Protein AF-A0A5C3QBZ6-F1 (afdb_monomer)

Structure (mmCIF, N/CA/C/O backbone):
data_AF-A0A5C3QBZ6-F1
#
_entry.id   AF-A0A5C3QBZ6-F1
#
loop_
_atom_site.group_PDB
_atom_site.id
_atom_site.type_symbol
_atom_site.label_atom_id
_atom_site.label_alt_id
_atom_site.label_comp_id
_atom_site.label_asym_id
_atom_site.label_entity_id
_atom_site.label_seq_id
_atom_site.pdbx_PDB_ins_code
_atom_site.Cartn_x
_atom_site.Cartn_y
_atom_site.Cartn_z
_atom_site.occupancy
_atom_site.B_iso_or_equiv
_atom_site.auth_seq_id
_atom_site.auth_comp_id
_atom_site.auth_asym_id
_atom_site.auth_atom_id
_atom_site.pdbx_PDB_model_num
ATOM 1 N N . MET A 1 1 ? 18.232 -1.270 8.759 1.00 74.19 1 MET A N 1
ATOM 2 C CA . MET A 1 1 ? 17.872 -2.037 7.546 1.00 74.19 1 MET A CA 1
ATOM 3 C C . MET A 1 1 ? 16.760 -1.304 6.798 1.00 74.19 1 MET A C 1
ATOM 5 O O . MET A 1 1 ? 15.742 -1.004 7.408 1.00 74.19 1 MET A O 1
ATOM 9 N N . MET A 1 2 ? 16.955 -0.949 5.526 1.00 82.94 2 MET A N 1
ATOM 10 C CA . MET A 1 2 ? 15.923 -0.286 4.707 1.00 82.94 2 MET A CA 1
ATOM 11 C C . MET A 1 2 ? 14.978 -1.323 4.084 1.00 82.94 2 MET A C 1
ATOM 13 O O . MET A 1 2 ? 15.423 -2.446 3.858 1.00 82.94 2 MET A O 1
ATOM 17 N N . PRO A 1 3 ? 13.712 -0.971 3.787 1.00 85.69 3 PRO A N 1
ATOM 18 C CA . PRO A 1 3 ? 12.816 -1.878 3.080 1.00 85.69 3 PRO A CA 1
ATOM 19 C C . PRO A 1 3 ? 13.370 -2.179 1.680 1.00 85.69 3 PRO A C 1
ATOM 21 O O . PRO A 1 3 ? 13.973 -1.284 1.066 1.00 85.69 3 PRO A O 1
ATOM 24 N N . PRO A 1 4 ? 13.163 -3.401 1.159 1.00 90.44 4 PRO A N 1
ATOM 25 C CA . PRO A 1 4 ? 13.635 -3.766 -0.168 1.00 90.44 4 PRO A CA 1
ATOM 26 C C . PRO A 1 4 ? 13.019 -2.849 -1.228 1.00 90.44 4 PRO A C 1
ATOM 28 O O . PRO A 1 4 ? 11.889 -2.360 -1.097 1.00 90.44 4 PRO A O 1
ATOM 31 N N . ARG A 1 5 ? 13.787 -2.581 -2.286 1.00 89.00 5 ARG A N 1
ATOM 32 C CA . ARG A 1 5 ? 13.329 -1.760 -3.410 1.00 89.00 5 ARG A CA 1
ATOM 33 C C . ARG A 1 5 ? 12.515 -2.614 -4.368 1.00 89.00 5 ARG A C 1
ATOM 35 O O . ARG A 1 5 ? 12.843 -3.773 -4.576 1.00 89.00 5 ARG A O 1
ATOM 42 N N . GLN A 1 6 ? 11.479 -2.015 -4.944 1.00 89.69 6 GLN A N 1
ATOM 43 C CA . GLN A 1 6 ? 10.697 -2.670 -5.985 1.00 89.69 6 GLN A CA 1
ATOM 44 C C . GLN A 1 6 ? 11.588 -3.016 -7.185 1.00 89.69 6 GLN A C 1
ATOM 46 O O . GLN A 1 6 ? 12.504 -2.239 -7.491 1.00 89.69 6 GLN A O 1
ATOM 51 N N . PRO A 1 7 ? 11.321 -4.147 -7.859 1.00 93.12 7 PRO A N 1
ATOM 52 C CA . PRO A 1 7 ? 12.004 -4.477 -9.096 1.00 93.12 7 PRO A CA 1
ATOM 53 C C . PRO A 1 7 ? 11.708 -3.411 -10.167 1.00 93.12 7 PRO A C 1
ATOM 55 O O . PRO A 1 7 ? 10.668 -2.743 -10.108 1.00 93.12 7 PRO A O 1
ATOM 58 N N . PRO A 1 8 ? 12.621 -3.210 -11.132 1.00 92.62 8 PRO A N 1
ATOM 59 C CA . PRO A 1 8 ? 12.376 -2.317 -12.259 1.00 92.62 8 PRO A CA 1
ATOM 60 C C . PRO A 1 8 ? 11.194 -2.810 -13.110 1.00 92.62 8 PRO A C 1
ATOM 62 O O . PRO A 1 8 ? 10.776 -3.960 -13.016 1.00 92.62 8 PRO A O 1
ATOM 65 N N . SER A 1 9 ? 10.651 -1.949 -13.970 1.00 93.81 9 SER A N 1
ATOM 66 C CA . SER A 1 9 ? 9.720 -2.405 -15.008 1.00 93.81 9 SER A CA 1
ATOM 67 C C . SER A 1 9 ? 10.457 -3.239 -16.071 1.00 93.81 9 SER A C 1
ATOM 69 O O . SER A 1 9 ? 11.674 -3.085 -16.210 1.00 93.81 9 SER A O 1
ATOM 71 N N . PRO A 1 10 ? 9.757 -4.060 -16.880 1.00 94.12 10 PRO A N 1
ATOM 72 C CA . PRO A 1 10 ? 10.388 -4.812 -17.971 1.00 94.12 10 PRO A CA 1
ATOM 73 C C . PRO A 1 10 ? 11.192 -3.930 -18.936 1.00 94.12 10 PRO A C 1
ATOM 75 O O . PRO A 1 10 ? 12.327 -4.256 -19.265 1.00 94.12 10 PRO A O 1
ATOM 78 N N . PHE A 1 11 ? 10.666 -2.755 -19.301 1.00 93.62 11 PHE A N 1
ATOM 79 C CA . PHE A 1 11 ? 11.394 -1.777 -20.117 1.00 93.62 11 PHE A CA 1
ATOM 80 C C . PHE A 1 11 ? 12.639 -1.223 -19.409 1.00 93.62 11 PHE A C 1
ATOM 82 O O . PHE A 1 11 ? 13.697 -1.089 -20.014 1.00 93.62 11 PHE A O 1
ATOM 89 N N . ALA A 1 12 ? 12.548 -0.914 -18.113 1.00 92.88 12 ALA A N 1
ATOM 90 C CA . ALA A 1 12 ? 13.707 -0.439 -17.366 1.00 92.88 12 ALA A CA 1
ATOM 91 C C . ALA A 1 12 ? 14.779 -1.533 -17.220 1.00 92.88 12 ALA A C 1
ATOM 93 O O . ALA A 1 12 ? 15.963 -1.209 -17.239 1.00 92.88 12 ALA A O 1
ATOM 94 N N . LEU A 1 13 ? 14.384 -2.808 -17.108 1.00 93.50 13 LEU A N 1
ATOM 95 C CA . LEU A 1 13 ? 15.302 -3.947 -17.147 1.00 93.50 13 LEU A CA 1
ATOM 96 C C . LEU A 1 13 ? 15.953 -4.087 -18.530 1.00 93.50 13 LEU A C 1
ATOM 98 O O . LEU A 1 13 ? 17.164 -4.275 -18.610 1.00 93.50 13 LEU A O 1
ATOM 102 N N . PHE A 1 14 ? 15.181 -3.917 -19.605 1.00 94.12 14 PHE A N 1
ATOM 103 C CA . PHE A 1 14 ? 15.702 -3.845 -20.969 1.00 94.12 14 PHE A CA 1
ATOM 104 C C . PHE A 1 14 ? 16.771 -2.756 -21.098 1.00 94.12 14 PHE A C 1
ATOM 106 O O . PHE A 1 14 ? 17.922 -3.084 -21.365 1.00 94.12 14 PHE A O 1
ATOM 113 N N . CYS A 1 15 ? 16.457 -1.503 -20.756 1.00 91.62 15 CYS A N 1
ATOM 114 C CA . CYS A 1 15 ? 17.420 -0.395 -20.784 1.00 91.62 15 CYS A CA 1
ATOM 115 C C . CYS A 1 15 ? 18.636 -0.606 -19.865 1.00 91.62 15 CYS A C 1
ATOM 117 O O . CYS A 1 15 ? 19.677 0.027 -20.039 1.00 91.62 15 CYS A O 1
ATOM 119 N N . GLN A 1 16 ? 18.507 -1.435 -18.824 1.00 90.69 16 GLN A N 1
ATOM 120 C CA . GLN A 1 16 ? 19.624 -1.782 -17.949 1.00 90.69 16 GLN A CA 1
ATOM 121 C C . GLN A 1 16 ? 20.569 -2.808 -18.570 1.00 90.69 16 GLN A C 1
ATOM 123 O O . GLN A 1 16 ? 21.763 -2.731 -18.279 1.00 90.69 16 GLN A O 1
ATOM 128 N N . LYS A 1 17 ? 20.032 -3.745 -19.359 1.00 89.44 17 LYS A N 1
ATOM 129 C CA . LYS A 1 17 ? 20.762 -4.850 -19.989 1.00 89.44 17 LYS A CA 1
ATOM 130 C C . LYS A 1 17 ? 21.278 -4.525 -21.385 1.00 89.44 17 LYS A C 1
ATOM 132 O O . LYS A 1 17 ? 22.236 -5.150 -21.822 1.00 89.44 17 LYS A O 1
ATOM 137 N N . THR A 1 18 ? 20.654 -3.581 -22.079 1.00 87.44 18 THR A N 1
ATOM 138 C CA . THR A 1 18 ? 21.197 -3.023 -23.317 1.00 87.44 18 THR A CA 1
ATOM 139 C C . THR A 1 18 ? 22.400 -2.141 -23.020 1.00 87.44 18 THR A C 1
ATOM 141 O O . THR A 1 18 ? 22.479 -1.534 -21.947 1.00 87.44 18 THR A O 1
ATOM 144 N N . ASP A 1 19 ? 23.304 -2.026 -23.990 1.00 76.31 19 ASP A N 1
ATOM 145 C CA . ASP A 1 19 ? 24.469 -1.156 -23.875 1.00 76.31 19 ASP A CA 1
ATOM 146 C C . ASP A 1 19 ? 24.071 0.264 -23.477 1.00 76.31 19 ASP A C 1
ATOM 148 O O . ASP A 1 19 ? 23.173 0.878 -24.054 1.00 76.31 19 ASP A O 1
ATOM 152 N N . LYS A 1 20 ? 24.762 0.781 -22.461 1.00 79.69 20 LYS A N 1
ATOM 153 C CA . LYS A 1 20 ? 24.627 2.160 -22.000 1.00 79.69 20 LYS A CA 1
ATOM 154 C C . LYS A 1 20 ? 25.783 2.950 -22.597 1.00 79.69 20 LYS A C 1
ATOM 156 O O . LYS A 1 20 ? 26.892 2.862 -22.061 1.00 79.69 20 LYS A O 1
ATOM 161 N N . PRO A 1 21 ? 25.573 3.696 -23.693 1.00 83.56 21 PRO A N 1
ATOM 162 C CA . PRO A 1 21 ? 26.626 4.541 -24.228 1.00 83.56 21 PRO A CA 1
ATOM 163 C C . PRO A 1 21 ? 27.066 5.559 -23.169 1.00 83.56 21 PRO A C 1
ATOM 165 O O . PRO A 1 21 ? 26.301 5.938 -22.277 1.00 83.56 21 PRO A O 1
ATOM 168 N N . LYS A 1 22 ? 28.320 6.012 -23.259 1.00 85.25 22 LYS A N 1
ATOM 169 C CA . LYS A 1 22 ? 28.788 7.148 -22.460 1.00 85.25 22 LYS A CA 1
ATOM 170 C C . LYS A 1 22 ? 28.131 8.411 -23.005 1.00 85.25 22 LYS A C 1
ATOM 172 O O . LYS A 1 22 ? 28.591 8.975 -23.988 1.00 85.25 22 LYS A O 1
ATOM 177 N N . LEU A 1 23 ? 27.036 8.803 -22.372 1.00 86.06 23 LEU A N 1
ATOM 178 C CA . LEU A 1 23 ? 26.278 9.999 -22.709 1.00 86.06 23 LEU A CA 1
ATOM 179 C C . LEU A 1 23 ? 26.911 11.189 -21.989 1.00 86.06 23 LEU A C 1
ATOM 181 O O . LEU A 1 23 ? 27.145 11.125 -20.780 1.00 86.06 23 LEU A O 1
ATOM 185 N N . THR A 1 24 ? 27.210 12.251 -22.729 1.00 87.25 24 THR A N 1
ATOM 186 C CA . THR A 1 24 ? 27.913 13.432 -22.203 1.00 87.25 24 THR A CA 1
ATOM 187 C C . THR A 1 24 ? 26.998 14.641 -22.051 1.00 87.25 24 THR A C 1
ATOM 189 O O . THR A 1 24 ? 27.329 15.572 -21.316 1.00 87.25 24 THR A O 1
ATOM 192 N N . SER A 1 25 ? 25.813 14.601 -22.667 1.00 93.00 25 SER A N 1
ATOM 193 C CA . SER A 1 25 ? 24.796 15.644 -22.561 1.00 93.00 25 SER A CA 1
ATOM 194 C C . SER A 1 25 ? 23.406 15.094 -22.223 1.00 93.00 25 SER A C 1
ATOM 196 O O . SER A 1 25 ? 23.089 13.920 -22.433 1.00 93.00 25 SER A O 1
ATOM 198 N N . LEU A 1 26 ? 22.545 15.972 -21.693 1.00 89.75 26 LEU A N 1
ATOM 199 C CA . LEU A 1 26 ? 21.140 15.651 -21.427 1.00 89.75 26 LEU A CA 1
ATOM 200 C C . LEU A 1 26 ? 20.372 15.344 -22.722 1.00 89.75 26 LEU A C 1
ATOM 202 O O . LEU A 1 26 ? 19.483 14.499 -22.725 1.00 89.75 26 LEU A O 1
ATOM 206 N N . GLU A 1 27 ? 20.724 16.014 -23.818 1.00 91.50 27 GLU A N 1
ATOM 207 C CA . GLU A 1 27 ? 20.100 15.811 -25.126 1.00 91.50 27 GLU A CA 1
ATOM 208 C C . GLU A 1 27 ? 20.404 14.416 -25.682 1.00 91.50 27 GLU A C 1
ATOM 210 O O . GLU A 1 27 ? 19.482 13.689 -26.056 1.00 91.50 27 GLU A O 1
ATOM 215 N N . GLU A 1 28 ? 21.671 13.995 -25.635 1.00 90.44 28 GLU A N 1
ATOM 216 C CA . GLU A 1 28 ? 22.082 12.636 -26.004 1.00 90.44 28 GLU A CA 1
ATOM 217 C C . GLU A 1 28 ? 21.349 11.592 -25.157 1.00 90.44 28 GLU A C 1
ATOM 219 O O . GLU A 1 28 ? 20.873 10.583 -25.680 1.00 90.44 28 GLU A O 1
ATOM 224 N N . ALA A 1 29 ? 21.216 11.842 -23.850 1.00 89.44 29 ALA A N 1
ATOM 225 C CA . ALA A 1 29 ? 20.517 10.936 -22.948 1.00 89.44 29 ALA A CA 1
ATOM 226 C C . ALA A 1 29 ? 19.019 10.825 -23.260 1.00 89.44 29 ALA A C 1
ATOM 228 O O . ALA A 1 29 ? 18.472 9.719 -23.261 1.00 89.44 29 ALA A O 1
ATOM 229 N N . ASN A 1 30 ? 18.364 11.946 -23.566 1.00 91.06 30 ASN A N 1
ATOM 230 C CA . ASN A 1 30 ? 16.957 11.966 -23.959 1.00 91.06 30 ASN A CA 1
ATOM 231 C C . ASN A 1 30 ? 16.738 11.235 -25.286 1.00 91.06 30 ASN A C 1
ATOM 233 O O . ASN A 1 30 ? 15.815 10.425 -25.386 1.00 91.06 30 ASN A O 1
ATOM 237 N N . LYS A 1 31 ? 17.611 11.461 -26.275 1.00 90.88 31 LYS A N 1
ATOM 238 C CA . LYS A 1 31 ? 17.560 10.764 -27.564 1.00 90.88 31 LYS A CA 1
ATOM 239 C C . LYS A 1 31 ? 17.744 9.259 -27.389 1.00 90.88 31 LYS A C 1
ATOM 241 O O . LYS A 1 31 ? 16.903 8.489 -27.831 1.00 90.88 31 LYS A O 1
ATOM 246 N N . HIS A 1 32 ? 18.766 8.841 -26.643 1.00 89.88 32 HIS A N 1
ATOM 247 C CA . HIS A 1 32 ? 19.005 7.429 -26.350 1.00 89.88 32 HIS A CA 1
ATOM 248 C C . HIS A 1 32 ? 17.806 6.759 -25.657 1.00 89.88 32 HIS A C 1
ATOM 250 O O . HIS A 1 32 ? 17.459 5.618 -25.971 1.00 89.88 32 HIS A O 1
ATOM 256 N N . MET A 1 33 ? 17.153 7.455 -24.720 1.00 91.06 33 MET A N 1
ATOM 257 C CA . MET A 1 33 ? 15.945 6.951 -24.063 1.00 91.06 33 MET A CA 1
ATOM 258 C C . MET A 1 33 ? 14.767 6.834 -25.042 1.00 91.06 33 MET A C 1
ATOM 260 O O . MET A 1 33 ? 14.038 5.843 -24.986 1.00 91.06 33 MET A O 1
ATOM 264 N N . SER A 1 34 ? 14.597 7.809 -25.943 1.00 92.81 34 SER A N 1
ATOM 265 C CA . SER A 1 34 ? 13.581 7.771 -27.005 1.00 92.81 34 SER A CA 1
ATOM 266 C C . SER A 1 34 ? 13.799 6.576 -27.934 1.00 92.81 34 SER A C 1
ATOM 268 O O . SER A 1 34 ? 12.904 5.744 -28.078 1.00 92.81 34 SER A O 1
ATOM 270 N N . ASP A 1 35 ? 15.017 6.423 -28.457 1.00 91.62 35 ASP A N 1
ATOM 271 C CA . ASP A 1 35 ? 15.404 5.332 -29.357 1.00 91.62 35 ASP A CA 1
ATOM 272 C C . ASP A 1 35 ? 15.227 3.964 -28.676 1.00 91.62 35 ASP A C 1
ATOM 274 O O . ASP A 1 35 ? 14.720 3.012 -29.270 1.00 91.62 35 ASP A O 1
ATOM 278 N N . SER A 1 36 ? 15.590 3.856 -27.392 1.00 92.75 36 SER A N 1
ATOM 279 C CA . SER A 1 36 ? 15.371 2.640 -26.597 1.00 92.75 36 SER A CA 1
ATOM 280 C C . SER A 1 36 ? 13.881 2.325 -26.439 1.00 92.75 36 SER A C 1
ATOM 282 O O . SER A 1 36 ? 13.483 1.162 -26.507 1.00 92.75 36 SER A O 1
ATOM 284 N N . GLY A 1 37 ? 13.044 3.351 -26.252 1.00 93.38 37 GLY A N 1
ATOM 285 C CA . GLY A 1 37 ? 11.590 3.213 -26.172 1.00 93.38 37 GLY A CA 1
ATOM 286 C C . GLY A 1 37 ? 10.961 2.741 -27.482 1.00 93.38 37 GLY A C 1
ATOM 287 O O . GLY A 1 37 ? 10.070 1.892 -27.458 1.00 93.38 37 GLY A O 1
ATOM 288 N N . GLU A 1 38 ? 11.429 3.248 -28.622 1.00 94.69 38 GLU A N 1
ATOM 289 C CA . GLU A 1 38 ? 10.995 2.799 -29.951 1.00 94.69 38 GLU A CA 1
ATOM 290 C C . GLU A 1 38 ? 11.411 1.354 -30.224 1.00 94.69 38 GLU A C 1
ATOM 292 O O . GLU A 1 38 ? 10.572 0.544 -30.620 1.00 94.69 38 GLU A O 1
ATOM 297 N N . ARG A 1 39 ? 12.664 0.997 -29.909 1.00 92.88 39 ARG A N 1
ATOM 298 C CA . ARG A 1 39 ? 13.158 -0.387 -30.003 1.00 92.88 39 ARG A CA 1
ATOM 299 C C . ARG A 1 39 ? 12.308 -1.337 -29.172 1.00 92.88 39 ARG A C 1
ATOM 301 O O . ARG A 1 39 ? 11.825 -2.334 -29.694 1.00 92.88 39 ARG A O 1
ATOM 308 N N . TRP A 1 40 ? 12.052 -1.000 -27.908 1.00 94.12 40 TRP A N 1
ATOM 309 C CA . TRP A 1 40 ? 11.204 -1.817 -27.042 1.00 94.12 40 TRP A CA 1
ATOM 310 C C . TRP A 1 40 ? 9.783 -1.972 -27.594 1.00 94.12 40 TRP A C 1
ATOM 312 O O . TRP A 1 40 ? 9.205 -3.051 -27.515 1.00 94.12 40 TRP A O 1
ATOM 322 N N . LYS A 1 41 ? 9.193 -0.918 -28.168 1.00 94.94 41 LYS A N 1
ATOM 323 C CA . LYS A 1 41 ? 7.865 -1.016 -28.793 1.00 94.94 41 LYS A CA 1
ATOM 324 C C . LYS A 1 41 ? 7.872 -1.939 -30.011 1.00 94.94 41 LYS A C 1
ATOM 326 O O . LYS A 1 41 ? 6.936 -2.723 -30.136 1.00 94.94 41 LYS A O 1
ATOM 331 N N . ALA A 1 42 ? 8.911 -1.865 -30.842 1.00 95.06 42 ALA A N 1
ATOM 332 C CA . ALA A 1 42 ? 9.062 -2.661 -32.060 1.00 95.06 42 ALA A CA 1
ATOM 333 C C . ALA A 1 42 ? 9.371 -4.148 -31.805 1.00 95.06 42 ALA A C 1
ATOM 335 O O . ALA A 1 42 ? 9.100 -4.970 -32.674 1.00 95.06 42 ALA A O 1
ATOM 336 N N . MET A 1 43 ? 9.904 -4.500 -30.630 1.00 94.12 43 MET A N 1
ATOM 337 C CA . MET A 1 43 ? 10.142 -5.898 -30.255 1.00 94.12 43 MET A CA 1
ATOM 338 C C . MET A 1 43 ? 8.835 -6.696 -30.197 1.00 94.12 43 MET A C 1
ATOM 340 O O . MET A 1 43 ? 7.821 -6.234 -29.660 1.00 94.12 43 MET A O 1
ATOM 344 N N . SER A 1 44 ? 8.887 -7.924 -30.693 1.00 95.94 44 SER A N 1
ATOM 345 C CA . SER A 1 44 ? 7.822 -8.914 -30.572 1.00 95.94 44 SER A CA 1
ATOM 346 C C . SER A 1 44 ? 7.623 -9.363 -29.122 1.00 95.94 44 SER A C 1
ATOM 348 O O . SER A 1 44 ? 8.491 -9.190 -28.260 1.00 95.94 44 SER A O 1
ATOM 350 N N . ASP A 1 45 ? 6.480 -9.986 -28.843 1.00 93.19 45 ASP A N 1
ATOM 351 C CA . ASP A 1 45 ? 6.201 -10.536 -27.514 1.00 93.19 45 ASP A CA 1
ATOM 352 C C . ASP A 1 45 ? 7.211 -11.629 -27.131 1.00 93.19 45 ASP A C 1
ATOM 354 O O . ASP A 1 45 ? 7.648 -11.680 -25.985 1.00 93.19 45 ASP A O 1
ATOM 358 N N . ALA A 1 46 ? 7.676 -12.427 -28.100 1.00 94.50 46 ALA A N 1
ATOM 359 C CA . ALA A 1 46 ? 8.705 -13.445 -27.884 1.00 94.50 46 ALA A CA 1
ATOM 360 C C . ALA A 1 46 ? 10.059 -12.843 -27.466 1.00 94.50 46 ALA A C 1
ATOM 362 O O . ALA A 1 46 ? 10.747 -13.396 -26.611 1.00 94.50 46 ALA A O 1
ATOM 363 N N . GLU A 1 47 ? 10.433 -11.687 -28.021 1.00 93.25 47 GLU A N 1
ATOM 364 C CA . GLU A 1 47 ? 11.666 -10.980 -27.649 1.00 93.25 47 GLU A CA 1
ATOM 365 C C . GLU A 1 47 ? 11.543 -10.261 -26.296 1.00 93.25 47 GLU A C 1
ATOM 367 O O . GLU A 1 47 ? 12.537 -10.068 -25.593 1.00 93.25 47 GLU A O 1
ATOM 372 N N . LYS A 1 48 ? 10.322 -9.878 -25.903 1.00 94.62 48 LYS A N 1
ATOM 373 C CA . LYS A 1 48 ? 10.029 -9.282 -24.590 1.00 94.62 48 LYS A CA 1
ATOM 374 C C . LYS A 1 48 ? 9.908 -10.324 -23.480 1.00 94.62 48 LYS A C 1
ATOM 376 O O . LYS A 1 48 ? 10.194 -10.007 -22.323 1.00 94.62 48 LYS A O 1
ATOM 381 N N . GLU A 1 49 ? 9.515 -11.549 -23.816 1.00 95.25 49 GLU A N 1
ATOM 382 C CA . GLU A 1 49 ? 9.284 -12.639 -22.869 1.00 95.25 49 GLU A CA 1
ATOM 383 C C . GLU A 1 49 ?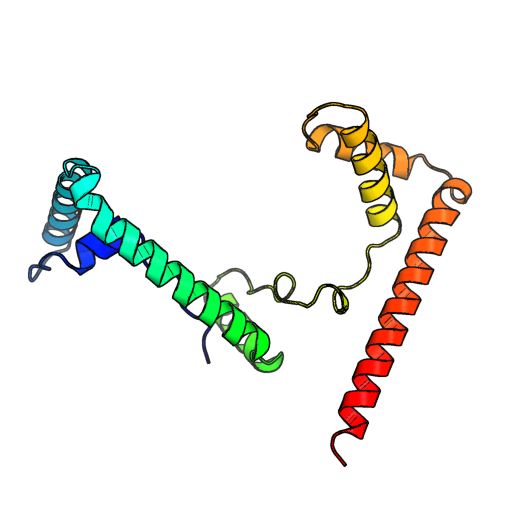 10.448 -12.907 -21.899 1.00 95.25 49 GLU A C 1
ATOM 385 O O . GLU A 1 49 ? 10.173 -13.004 -20.702 1.00 95.25 49 GLU A O 1
ATOM 390 N N . PRO A 1 50 ? 11.738 -12.952 -22.300 1.00 95.25 50 PRO A N 1
ATOM 391 C CA . PRO A 1 50 ? 12.827 -13.148 -21.337 1.00 95.25 50 PRO A CA 1
ATOM 392 C C . PRO A 1 50 ? 12.886 -12.045 -20.270 1.00 95.25 50 PRO A C 1
ATOM 394 O O . PRO A 1 50 ? 13.086 -12.335 -19.090 1.00 95.25 50 PRO A O 1
ATOM 397 N N . TYR A 1 51 ? 12.638 -10.787 -20.647 1.00 95.25 51 TYR A N 1
ATOM 398 C CA . TYR A 1 51 ? 12.584 -9.675 -19.694 1.00 95.25 51 TYR A CA 1
ATOM 399 C C . TYR A 1 51 ? 11.365 -9.780 -18.777 1.00 95.25 51 TYR A C 1
ATOM 401 O O . TYR A 1 51 ? 11.462 -9.491 -17.586 1.00 95.25 51 TYR A O 1
ATOM 409 N N . MET A 1 52 ? 10.213 -10.206 -19.305 1.00 94.75 52 MET A N 1
ATOM 410 C CA . MET A 1 52 ? 9.018 -10.432 -18.492 1.00 94.75 52 MET A CA 1
ATOM 411 C C . MET A 1 52 ? 9.219 -11.582 -17.502 1.00 94.75 52 MET A C 1
ATOM 413 O O . MET A 1 52 ? 8.892 -11.429 -16.326 1.00 94.75 52 MET A O 1
ATOM 417 N N . ALA A 1 53 ? 9.791 -12.703 -17.944 1.00 95.75 53 ALA A N 1
ATOM 418 C CA . ALA A 1 53 ? 10.096 -13.856 -17.105 1.00 95.75 53 ALA A CA 1
ATOM 419 C C . ALA A 1 53 ? 11.055 -13.491 -15.965 1.00 95.75 53 ALA A C 1
ATOM 421 O O . ALA A 1 53 ? 10.800 -13.829 -14.808 1.00 95.75 53 ALA A O 1
ATOM 422 N N . GLU A 1 54 ? 12.102 -12.724 -16.261 1.00 95.31 54 GLU A N 1
ATOM 423 C CA . GLU A 1 54 ? 13.028 -12.239 -15.242 1.00 95.31 54 GLU A CA 1
ATOM 424 C C . GLU A 1 54 ? 12.369 -11.256 -14.271 1.00 95.31 54 GLU A C 1
ATOM 426 O O . GLU A 1 54 ? 12.575 -11.364 -13.065 1.00 95.31 54 GLU A O 1
ATOM 431 N N . ILE A 1 55 ? 11.515 -10.343 -14.747 1.00 95.94 55 ILE A N 1
ATOM 432 C CA . ILE A 1 55 ? 10.737 -9.473 -13.855 1.00 95.94 55 ILE A CA 1
ATOM 433 C C . ILE A 1 55 ? 9.782 -10.279 -12.972 1.00 95.94 55 ILE A C 1
ATOM 435 O O . ILE A 1 55 ? 9.627 -9.928 -11.801 1.00 95.94 55 ILE A O 1
ATOM 439 N N . ARG A 1 56 ? 9.170 -11.360 -13.472 1.00 95.62 56 ARG A N 1
ATOM 440 C CA . ARG A 1 56 ? 8.347 -12.259 -12.643 1.00 95.62 56 ARG A CA 1
ATOM 441 C C . ARG A 1 56 ? 9.184 -12.880 -11.520 1.00 95.62 56 ARG A C 1
ATOM 443 O O . ARG A 1 56 ? 8.797 -12.758 -10.359 1.00 95.62 56 ARG A O 1
ATOM 450 N N . ALA A 1 57 ? 10.365 -13.416 -11.831 1.00 95.38 57 ALA A N 1
ATOM 451 C CA . ALA A 1 57 ? 11.282 -13.976 -10.832 1.00 95.38 57 ALA A CA 1
ATOM 452 C C . ALA A 1 57 ? 11.802 -12.918 -9.831 1.00 95.38 57 ALA A C 1
ATOM 454 O O . ALA A 1 57 ? 11.814 -13.130 -8.616 1.00 95.38 57 ALA A O 1
ATOM 455 N N . LEU A 1 58 ? 12.178 -11.727 -10.310 1.00 95.00 58 LEU A N 1
ATOM 456 C CA . LEU A 1 58 ? 12.590 -10.608 -9.454 1.00 95.00 58 LEU A CA 1
ATOM 457 C C . LEU A 1 58 ? 11.445 -10.109 -8.564 1.00 95.00 58 LEU A C 1
ATOM 459 O O . LEU A 1 58 ? 11.669 -9.688 -7.433 1.00 95.00 58 LEU A O 1
ATOM 463 N N . THR A 1 59 ? 10.207 -10.165 -9.051 1.00 94.56 59 THR A N 1
ATOM 464 C CA . THR A 1 59 ? 9.018 -9.806 -8.268 1.00 94.56 59 THR A CA 1
ATOM 465 C C . THR A 1 59 ? 8.749 -10.824 -7.170 1.00 94.56 59 THR A C 1
ATOM 467 O O . THR A 1 59 ? 8.421 -10.434 -6.050 1.00 94.56 59 THR A O 1
ATOM 470 N N . GLU A 1 60 ? 8.914 -12.113 -7.454 1.00 94.25 60 GLU A N 1
ATOM 471 C CA . GLU A 1 60 ? 8.773 -13.177 -6.463 1.00 94.25 60 GLU A CA 1
ATOM 472 C C . GLU A 1 60 ? 9.812 -13.034 -5.344 1.00 94.25 60 GLU A C 1
ATOM 474 O O . GLU A 1 60 ? 9.449 -12.905 -4.173 1.00 94.25 60 GLU A O 1
ATOM 479 N N . THR A 1 61 ? 11.092 -12.921 -5.706 1.00 94.81 61 THR A N 1
ATOM 480 C CA . THR A 1 61 ? 12.179 -12.693 -4.737 1.00 94.81 61 THR A CA 1
ATOM 481 C C . THR A 1 61 ? 11.988 -11.400 -3.941 1.00 94.81 61 THR A C 1
ATOM 483 O O . THR A 1 61 ? 12.158 -11.391 -2.721 1.00 94.81 61 THR A O 1
ATOM 486 N N . TYR A 1 62 ? 11.557 -10.315 -4.592 1.00 94.50 62 TYR A N 1
ATOM 487 C CA . TYR A 1 62 ? 11.201 -9.066 -3.922 1.00 94.50 62 TYR A CA 1
ATOM 488 C C . TYR A 1 62 ? 10.064 -9.249 -2.916 1.00 94.50 62 TYR A C 1
ATOM 490 O O . TYR A 1 62 ? 10.139 -8.709 -1.813 1.00 94.50 62 TYR A O 1
ATOM 498 N N . ASN A 1 63 ? 9.005 -9.976 -3.276 1.00 91.44 63 ASN A N 1
ATOM 499 C CA . ASN A 1 63 ? 7.865 -10.195 -2.391 1.00 91.44 63 ASN A CA 1
ATOM 500 C C . ASN A 1 63 ? 8.270 -10.998 -1.154 1.00 91.44 63 ASN A C 1
ATOM 502 O O . ASN A 1 63 ? 7.930 -10.581 -0.049 1.00 91.44 63 ASN A O 1
ATOM 506 N N . LEU A 1 64 ? 9.071 -12.053 -1.324 1.00 91.94 64 LEU A N 1
ATOM 507 C CA . LEU A 1 64 ? 9.621 -12.829 -0.211 1.00 91.94 64 LEU A CA 1
ATOM 508 C C . LEU A 1 64 ? 10.487 -11.959 0.711 1.00 91.94 64 LEU A C 1
ATOM 510 O O . LEU A 1 64 ? 10.233 -11.891 1.913 1.00 91.94 64 LEU A O 1
ATOM 514 N N . ALA A 1 65 ? 11.444 -11.216 0.147 1.00 92.75 65 ALA A N 1
ATOM 515 C CA . ALA A 1 65 ? 12.317 -10.329 0.916 1.00 92.75 65 ALA A CA 1
ATOM 516 C C . ALA A 1 65 ? 11.537 -9.207 1.620 1.00 92.75 65 ALA A C 1
ATOM 518 O O . ALA A 1 65 ? 11.872 -8.790 2.729 1.00 92.75 65 ALA A O 1
ATOM 519 N N . LYS A 1 66 ? 10.483 -8.692 0.980 1.00 90.12 66 LYS A N 1
ATOM 520 C CA . LYS A 1 66 ? 9.584 -7.689 1.558 1.00 90.12 66 LYS A CA 1
ATOM 521 C C . LYS A 1 66 ? 8.831 -8.272 2.746 1.00 90.12 66 LYS A C 1
ATOM 523 O O . LYS A 1 66 ? 8.774 -7.615 3.782 1.00 90.12 66 LYS A O 1
ATOM 528 N N . ASP A 1 67 ? 8.280 -9.472 2.621 1.00 88.00 67 ASP A N 1
ATOM 529 C CA . ASP A 1 67 ? 7.538 -10.119 3.702 1.00 88.00 67 ASP A CA 1
ATOM 530 C C . ASP A 1 67 ? 8.450 -10.470 4.881 1.00 88.00 67 ASP A C 1
ATOM 532 O O . ASP A 1 67 ? 8.093 -10.219 6.032 1.00 88.00 67 ASP A O 1
ATOM 536 N N . GLU A 1 68 ? 9.659 -10.960 4.611 1.00 89.69 68 GLU A N 1
ATOM 537 C CA . GLU A 1 68 ? 10.680 -11.194 5.633 1.00 89.69 68 GLU A CA 1
ATOM 538 C C . GLU A 1 68 ? 11.092 -9.896 6.340 1.00 89.69 68 GLU A C 1
ATOM 540 O O . GLU A 1 68 ? 11.108 -9.830 7.572 1.00 89.69 68 GLU A O 1
ATOM 545 N N . TRP A 1 69 ? 11.350 -8.827 5.579 1.00 90.88 69 TRP A N 1
ATOM 546 C CA . TRP A 1 69 ? 11.663 -7.518 6.147 1.00 90.88 69 TRP A CA 1
ATOM 547 C C . TRP A 1 69 ? 10.561 -7.048 7.096 1.00 90.88 69 TRP A C 1
ATOM 549 O O . TRP A 1 69 ? 10.855 -6.537 8.171 1.00 90.88 69 TRP A O 1
ATOM 559 N N . TRP A 1 70 ? 9.294 -7.256 6.738 1.00 87.56 70 TRP A N 1
ATOM 560 C CA . TRP A 1 70 ? 8.165 -6.870 7.578 1.00 87.56 70 TRP A CA 1
ATOM 561 C C . TRP A 1 70 ? 8.004 -7.703 8.846 1.00 87.56 70 TRP A C 1
ATOM 563 O O . TRP A 1 70 ? 7.594 -7.142 9.861 1.00 87.56 70 TRP A O 1
ATOM 573 N N . LYS A 1 71 ? 8.349 -8.995 8.816 1.00 84.31 71 LYS A N 1
ATOM 574 C CA . LYS A 1 71 ? 8.379 -9.846 10.017 1.00 84.31 71 LYS A CA 1
ATOM 575 C C . LYS A 1 71 ? 9.447 -9.379 11.010 1.00 84.31 71 LYS A C 1
ATOM 577 O O . LYS A 1 71 ? 9.206 -9.382 12.212 1.00 84.31 71 LYS A O 1
ATOM 582 N N . ASN A 1 72 ? 10.592 -8.926 10.499 1.00 86.19 72 ASN A N 1
ATOM 583 C CA . ASN A 1 72 ? 11.760 -8.573 11.310 1.00 86.19 72 ASN A CA 1
ATOM 584 C C . ASN A 1 72 ? 11.873 -7.067 11.627 1.00 86.19 72 ASN A C 1
ATOM 586 O O . ASN A 1 72 ? 12.694 -6.655 12.449 1.00 86.19 72 ASN A O 1
ATOM 590 N N . ALA A 1 73 ? 11.080 -6.209 10.979 1.00 87.81 73 ALA A N 1
ATOM 591 C CA . ALA A 1 73 ? 11.151 -4.764 11.168 1.00 87.81 73 ALA A CA 1
ATOM 592 C C . ALA A 1 73 ? 10.598 -4.338 12.537 1.00 87.81 73 ALA A C 1
ATOM 594 O O . ALA A 1 73 ? 9.392 -4.355 12.786 1.00 87.81 73 ALA A O 1
ATOM 595 N N . SER A 1 74 ? 11.481 -3.853 13.412 1.00 85.12 74 SER A N 1
ATOM 596 C CA . SER A 1 74 ? 11.081 -3.332 14.720 1.00 85.12 74 SER A CA 1
ATOM 597 C C . SER A 1 74 ? 10.285 -2.022 14.619 1.00 85.12 74 SER A C 1
ATOM 599 O O . SER A 1 74 ? 10.455 -1.206 13.705 1.00 85.12 74 SER A O 1
ATOM 601 N N . ALA A 1 75 ? 9.437 -1.759 15.619 1.00 85.12 75 ALA A N 1
ATOM 602 C CA . ALA A 1 75 ? 8.651 -0.526 15.681 1.00 85.12 75 ALA A CA 1
ATOM 603 C C . ALA A 1 75 ? 9.528 0.742 15.709 1.00 85.12 75 ALA A C 1
ATOM 605 O O . ALA A 1 75 ? 9.151 1.769 15.142 1.00 85.12 75 ALA A O 1
ATOM 606 N N . THR A 1 76 ? 10.703 0.683 16.344 1.00 89.38 76 THR A N 1
ATOM 607 C CA . THR A 1 76 ? 11.669 1.792 16.391 1.00 89.38 76 THR A CA 1
ATOM 608 C C . THR A 1 76 ? 12.291 2.055 15.021 1.00 89.38 76 THR A C 1
ATOM 610 O O . THR A 1 76 ? 12.323 3.207 14.584 1.00 89.38 76 THR A O 1
ATOM 613 N N . LEU A 1 77 ? 12.683 1.002 14.297 1.00 90.12 77 LEU A N 1
ATOM 614 C CA . LEU A 1 77 ? 13.201 1.106 12.932 1.00 90.12 77 LEU A CA 1
ATOM 615 C C . LEU A 1 77 ? 12.171 1.746 11.992 1.00 90.12 77 LEU A C 1
ATOM 617 O O . LEU A 1 77 ? 12.497 2.664 11.238 1.00 90.12 77 LEU A O 1
ATOM 621 N N . ILE A 1 78 ? 10.910 1.317 12.069 1.00 90.25 78 ILE A N 1
ATOM 622 C CA . ILE A 1 78 ? 9.832 1.859 11.231 1.00 90.25 78 ILE A CA 1
ATOM 623 C C . ILE A 1 78 ? 9.593 3.348 11.525 1.00 90.25 78 ILE A C 1
ATOM 625 O O . ILE A 1 78 ? 9.393 4.133 10.595 1.00 90.25 78 ILE A O 1
ATOM 629 N N . ARG A 1 79 ? 9.647 3.770 12.797 1.00 91.69 79 ARG A N 1
ATOM 630 C CA . ARG A 1 79 ? 9.546 5.195 13.168 1.00 91.69 79 ARG A CA 1
ATOM 631 C C . ARG A 1 79 ? 10.693 6.013 12.575 1.00 91.69 79 ARG A C 1
ATOM 633 O O . ARG A 1 79 ? 10.429 7.057 11.981 1.00 91.69 79 ARG A O 1
ATOM 640 N N . ALA A 1 80 ? 11.930 5.519 12.659 1.00 93.62 80 ALA A N 1
ATOM 641 C CA . ALA A 1 80 ? 13.093 6.185 12.072 1.00 93.62 80 ALA A CA 1
ATOM 642 C C . ALA A 1 80 ? 12.969 6.322 10.542 1.00 93.62 80 ALA A C 1
ATOM 644 O O . ALA A 1 80 ? 13.188 7.400 9.989 1.00 93.62 80 ALA A O 1
ATOM 645 N N . ILE A 1 81 ? 12.526 5.264 9.851 1.00 93.00 81 ILE A N 1
ATOM 646 C CA . ILE A 1 81 ? 12.268 5.298 8.402 1.00 93.00 81 ILE A CA 1
ATOM 647 C C . ILE A 1 81 ? 11.175 6.316 8.065 1.00 93.00 81 ILE A C 1
ATOM 649 O O . ILE A 1 81 ? 11.310 7.080 7.109 1.00 93.00 81 ILE A O 1
ATOM 653 N N . ASN A 1 82 ? 10.093 6.362 8.843 1.00 93.94 82 ASN A N 1
ATOM 654 C CA . ASN A 1 82 ? 9.011 7.317 8.619 1.00 93.94 82 ASN A CA 1
ATOM 655 C C . ASN A 1 82 ? 9.451 8.769 8.838 1.00 93.94 82 ASN A C 1
ATOM 657 O O . ASN A 1 82 ? 9.039 9.626 8.058 1.00 93.94 82 ASN A O 1
ATOM 661 N N . ALA A 1 83 ? 10.339 9.041 9.798 1.00 95.06 83 ALA A N 1
ATOM 662 C CA . ALA A 1 83 ? 10.949 10.361 9.963 1.00 95.06 83 ALA A CA 1
ATOM 663 C C . ALA A 1 83 ? 11.777 10.763 8.728 1.00 95.06 83 ALA A C 1
ATOM 665 O O . ALA A 1 83 ? 11.591 11.851 8.180 1.00 95.06 83 ALA A O 1
ATOM 666 N N . GLN A 1 84 ? 12.609 9.853 8.204 1.00 94.12 84 GLN A N 1
ATOM 667 C CA . GLN A 1 84 ? 13.370 10.099 6.970 1.00 94.12 84 GLN A CA 1
ATOM 668 C C . GLN A 1 84 ? 12.461 10.328 5.752 1.00 94.12 84 GLN A C 1
ATOM 670 O O . GLN A 1 84 ? 12.758 11.156 4.888 1.00 94.12 84 GLN A O 1
ATOM 675 N N . ARG A 1 85 ? 11.343 9.599 5.656 1.00 94.25 85 ARG A N 1
ATOM 676 C CA . ARG A 1 85 ? 10.354 9.773 4.581 1.00 94.25 85 ARG A CA 1
ATOM 677 C C . ARG A 1 85 ? 9.623 11.107 4.699 1.00 94.25 85 ARG A C 1
ATOM 679 O O . ARG A 1 85 ? 9.457 11.764 3.676 1.00 94.25 85 ARG A O 1
ATOM 686 N N . ALA A 1 86 ? 9.260 11.526 5.910 1.00 96.25 86 ALA A N 1
ATOM 687 C CA . ALA A 1 86 ? 8.626 12.817 6.167 1.00 96.25 86 ALA A CA 1
ATOM 688 C C . ALA A 1 86 ? 9.540 13.989 5.775 1.00 96.25 86 ALA A C 1
ATOM 690 O O . ALA A 1 86 ? 9.094 14.883 5.059 1.00 96.25 86 ALA A O 1
ATOM 691 N N . ALA A 1 87 ? 10.833 13.928 6.120 1.00 96.62 87 ALA A N 1
ATOM 692 C CA . ALA A 1 87 ? 11.825 14.919 5.685 1.00 96.62 87 ALA A CA 1
ATOM 693 C C . ALA A 1 87 ? 11.921 15.022 4.149 1.00 96.62 87 ALA A C 1
ATOM 695 O O . ALA A 1 87 ? 12.127 16.098 3.597 1.00 96.62 87 ALA A O 1
ATOM 696 N N . LYS A 1 88 ? 11.701 13.905 3.443 1.00 95.00 88 LYS A N 1
ATOM 697 C CA . LYS A 1 88 ? 11.646 13.838 1.972 1.00 95.00 88 LYS A CA 1
ATOM 698 C C . LYS A 1 88 ? 10.242 14.059 1.390 1.00 95.00 88 LYS A C 1
ATOM 700 O O . LYS A 1 88 ? 10.045 13.782 0.209 1.00 95.00 88 LYS A O 1
ATOM 705 N N . LYS A 1 89 ? 9.263 14.498 2.193 1.00 95.25 89 LYS A N 1
ATOM 706 C CA . LYS A 1 89 ? 7.850 14.689 1.805 1.00 95.25 89 LYS A CA 1
ATOM 707 C C . LYS A 1 89 ? 7.207 13.447 1.160 1.00 95.25 89 LYS A C 1
ATOM 709 O O . LYS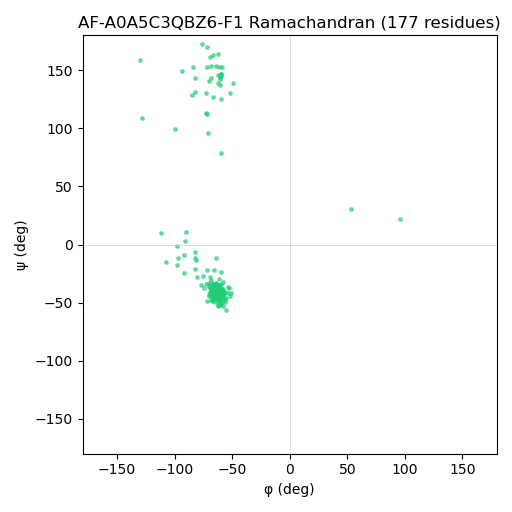 A 1 89 ? 6.325 13.553 0.314 1.00 95.25 89 LYS A O 1
ATOM 714 N N . LYS A 1 90 ? 7.653 12.248 1.547 1.00 91.12 90 LYS A N 1
ATOM 715 C CA . LYS A 1 90 ? 7.122 10.965 1.063 1.00 91.12 90 LYS A CA 1
ATOM 716 C C . LYS A 1 90 ? 6.036 10.434 2.004 1.00 91.12 90 LYS A C 1
ATOM 718 O O . LYS A 1 90 ? 6.141 10.628 3.217 1.00 91.12 90 LYS A O 1
ATOM 723 N N . PRO A 1 91 ? 5.034 9.695 1.488 1.00 90.75 91 PRO A N 1
ATOM 724 C CA . PRO A 1 91 ? 3.987 9.111 2.320 1.00 90.75 91 PRO A CA 1
ATOM 725 C C . PRO A 1 91 ? 4.584 8.144 3.342 1.00 90.75 91 PRO A C 1
ATOM 727 O O . PRO A 1 91 ? 5.544 7.424 3.042 1.00 90.75 91 PRO A O 1
ATOM 730 N N . ARG A 1 92 ? 4.010 8.112 4.546 1.00 89.94 92 ARG A N 1
ATOM 731 C CA . ARG A 1 92 ? 4.440 7.207 5.617 1.00 89.94 92 ARG A CA 1
ATOM 732 C C . ARG A 1 92 ? 4.298 5.747 5.189 1.00 89.94 92 ARG A C 1
ATOM 734 O O . ARG A 1 92 ? 3.328 5.374 4.532 1.00 89.94 92 ARG A O 1
ATOM 741 N N . LEU A 1 93 ? 5.251 4.920 5.592 1.00 86.94 93 LEU A N 1
ATOM 742 C CA . LEU A 1 93 ? 5.132 3.478 5.489 1.00 86.94 93 LEU A CA 1
ATOM 743 C C . LEU A 1 93 ? 4.131 3.007 6.552 1.00 86.94 93 LEU A C 1
ATOM 745 O O . LEU A 1 93 ? 4.376 3.158 7.753 1.00 86.94 93 LEU A O 1
ATOM 749 N N . SER A 1 94 ? 2.979 2.501 6.106 1.00 81.31 94 SER A N 1
ATOM 750 C CA . SER A 1 94 ? 1.949 1.983 7.005 1.00 81.31 94 SER A CA 1
ATOM 751 C C . SER A 1 94 ? 2.273 0.557 7.423 1.00 81.31 94 SER A C 1
ATOM 753 O O . SER A 1 94 ? 2.502 -0.305 6.581 1.00 81.31 94 SER A O 1
ATOM 755 N N . THR A 1 95 ? 2.210 0.290 8.724 1.00 76.88 95 THR A N 1
ATOM 756 C CA . THR A 1 95 ? 2.334 -1.065 9.275 1.00 76.88 95 THR A CA 1
ATOM 757 C C . THR A 1 95 ? 1.021 -1.843 9.217 1.00 76.88 95 THR A C 1
ATOM 759 O O . THR A 1 95 ? 0.994 -3.028 9.528 1.00 76.88 95 THR A O 1
ATOM 762 N N . SER A 1 96 ? -0.085 -1.200 8.819 1.00 70.19 96 SER A N 1
ATOM 763 C CA . SER A 1 96 ? -1.423 -1.802 8.847 1.00 70.19 96 SER A CA 1
ATOM 764 C C . SER A 1 96 ? -1.577 -3.003 7.915 1.00 70.19 96 SER A C 1
ATOM 766 O O . SER A 1 96 ? -2.308 -3.928 8.253 1.00 70.19 96 SER A O 1
ATOM 768 N N . TYR A 1 97 ? -0.908 -2.996 6.758 1.00 67.31 97 TYR A N 1
ATOM 769 C CA . TYR A 1 97 ? -1.001 -4.081 5.777 1.00 67.31 97 TYR A CA 1
ATOM 770 C C . TYR A 1 97 ? -0.256 -5.340 6.236 1.00 67.31 97 TYR A C 1
ATOM 772 O O . TYR A 1 97 ? -0.722 -6.448 6.004 1.00 67.31 97 TYR A O 1
ATOM 780 N N . HIS A 1 98 ? 0.857 -5.161 6.950 1.00 71.81 98 HIS A N 1
ATOM 781 C CA . HIS A 1 98 ? 1.746 -6.247 7.376 1.00 71.81 98 HIS A CA 1
ATOM 782 C C . HIS A 1 98 ? 1.506 -6.709 8.811 1.00 71.81 98 HIS A C 1
ATOM 784 O O . HIS A 1 98 ? 2.152 -7.630 9.296 1.00 71.81 98 HIS A O 1
ATOM 790 N N . ARG A 1 99 ? 0.565 -6.070 9.504 1.00 70.06 99 ARG A N 1
ATOM 791 C CA . ARG A 1 99 ? 0.120 -6.524 10.809 1.00 70.06 99 ARG A CA 1
ATOM 792 C C . ARG A 1 99 ? -0.721 -7.790 10.640 1.00 70.06 99 ARG A C 1
ATOM 794 O O . ARG A 1 99 ? -1.676 -7.773 9.857 1.00 70.06 99 ARG A O 1
ATOM 801 N N . ALA A 1 100 ? -0.408 -8.837 11.409 1.00 69.75 100 ALA A N 1
ATOM 802 C CA . ALA A 1 100 ? -1.252 -10.023 11.509 1.00 69.75 100 ALA A CA 1
ATOM 803 C C . ALA A 1 100 ? -2.704 -9.598 11.774 1.00 69.75 100 ALA A C 1
ATOM 805 O O . ALA A 1 100 ? -2.948 -8.652 12.527 1.00 69.75 100 ALA A O 1
ATOM 806 N N . GLN A 1 101 ? -3.673 -10.252 11.128 1.00 66.88 101 GLN A N 1
ATOM 807 C CA . GLN A 1 101 ? -5.091 -9.881 11.262 1.00 66.88 101 GLN A CA 1
ATOM 808 C C . GLN A 1 101 ? -5.521 -9.847 12.734 1.00 66.88 101 GLN A C 1
ATOM 810 O O . GLN A 1 101 ? -6.238 -8.944 13.151 1.00 66.88 101 GLN A O 1
ATOM 815 N N . GLU A 1 102 ? -4.983 -10.763 13.532 1.00 65.00 102 GLU A N 1
ATOM 816 C CA . GLU A 1 102 ? -5.189 -10.856 14.975 1.00 65.00 102 GLU A CA 1
ATOM 817 C C . GLU A 1 102 ? -4.705 -9.631 15.760 1.00 65.00 102 GLU A C 1
ATOM 819 O O . GLU A 1 102 ? -5.260 -9.291 16.802 1.00 65.00 102 GLU A O 1
ATOM 824 N N . ASP A 1 103 ? -3.686 -8.926 15.284 1.00 74.38 103 ASP A N 1
ATOM 825 C CA . ASP A 1 103 ? -3.149 -7.772 16.003 1.00 74.38 103 ASP A CA 1
ATOM 826 C C . ASP A 1 103 ? -3.831 -6.467 15.554 1.00 74.38 103 ASP A C 1
ATOM 828 O O . ASP A 1 103 ? -3.610 -5.393 16.141 1.00 74.38 103 ASP A O 1
ATOM 832 N N . LYS A 1 104 ? -4.648 -6.512 14.491 1.00 80.69 104 LYS A N 1
ATOM 833 C CA . LYS A 1 104 ? -5.434 -5.359 14.041 1.00 80.69 104 LYS A CA 1
ATOM 834 C C . LYS A 1 104 ? -6.533 -5.069 15.051 1.00 80.69 104 LYS A C 1
ATOM 836 O O . LYS A 1 104 ? -7.160 -5.973 15.591 1.00 80.69 104 LYS A O 1
ATOM 841 N N . LYS A 1 105 ? -6.765 -3.776 15.288 1.00 85.50 105 LYS A N 1
ATOM 842 C CA . LYS A 1 105 ? -7.880 -3.342 16.128 1.00 85.50 105 LYS A CA 1
ATOM 843 C C . LYS A 1 105 ? -9.192 -3.818 15.497 1.00 85.50 105 LYS A C 1
ATOM 845 O O . LYS A 1 105 ? -9.333 -3.684 14.277 1.00 85.50 105 LYS A O 1
ATOM 850 N N . PRO A 1 106 ? -10.133 -4.335 16.298 1.00 89.62 106 PRO A N 1
ATOM 851 C CA . PRO A 1 106 ? -11.414 -4.774 15.783 1.00 89.62 106 PRO A CA 1
ATOM 852 C C . PRO A 1 106 ? -12.204 -3.590 15.203 1.00 89.62 106 PRO A C 1
ATOM 854 O O . PRO A 1 106 ? -11.989 -2.438 15.603 1.00 89.62 106 PRO A O 1
ATOM 857 N N . PRO A 1 107 ? -13.100 -3.857 14.238 1.00 90.94 107 PRO A N 1
ATOM 858 C CA . PRO A 1 107 ? -13.989 -2.842 13.685 1.00 90.94 107 PRO A CA 1
ATOM 859 C C . PRO A 1 107 ? -14.885 -2.246 14.778 1.00 90.94 107 PRO A C 1
ATOM 861 O O . PRO A 1 107 ? -15.290 -2.933 15.712 1.00 90.94 107 PRO A O 1
ATOM 864 N N . ASN A 1 108 ? -15.214 -0.960 14.644 1.00 93.00 108 ASN A N 1
ATOM 865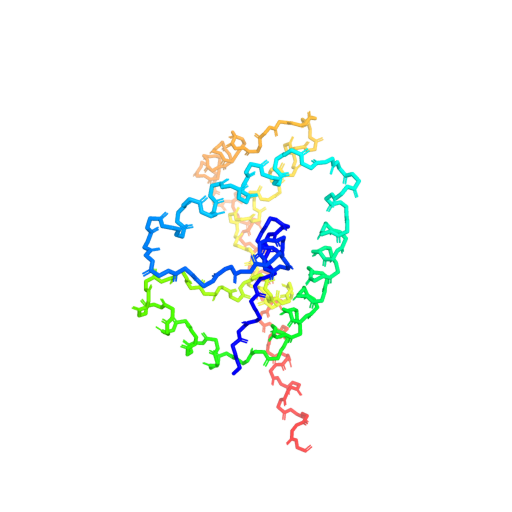 C CA . ASN A 1 108 ? -16.194 -0.312 15.517 1.00 93.00 108 ASN A CA 1
ATOM 866 C C . ASN A 1 108 ? -17.635 -0.707 15.128 1.00 93.00 108 ASN A C 1
ATOM 868 O O . ASN A 1 108 ? -17.855 -1.323 14.083 1.00 93.00 108 ASN A O 1
ATOM 872 N N . GLN A 1 109 ? -18.617 -0.305 15.942 1.00 94.50 109 GLN A N 1
ATOM 873 C CA . GLN A 1 109 ? -20.042 -0.602 15.724 1.00 94.50 109 GLN A CA 1
ATOM 874 C C . GLN A 1 109 ? -20.543 -0.237 14.314 1.00 94.50 109 GLN A C 1
ATOM 876 O O . GLN A 1 109 ? -21.236 -1.027 13.679 1.00 94.50 109 GLN A O 1
ATOM 881 N N . TYR A 1 110 ? -20.123 0.915 13.780 1.00 92.69 110 TYR A N 1
ATOM 882 C CA . TYR A 1 110 ? -20.512 1.362 12.444 1.00 92.69 110 TYR A CA 1
ATOM 883 C C . TYR A 1 110 ? -19.858 0.505 11.358 1.00 92.69 110 TYR A C 1
ATOM 885 O O . TYR A 1 110 ? -20.523 0.069 10.428 1.00 92.69 110 TYR A O 1
ATOM 893 N N . SER A 1 111 ? -18.563 0.209 11.483 1.00 92.19 111 SER A N 1
ATOM 894 C CA . SER A 1 111 ? -17.847 -0.669 10.555 1.00 92.19 111 SER A CA 1
ATOM 895 C C . SER A 1 111 ? -18.442 -2.078 10.507 1.00 92.19 111 SER A C 1
ATOM 897 O O . SER A 1 111 ? -18.496 -2.665 9.429 1.00 92.19 111 SER A O 1
ATOM 899 N N . LEU A 1 112 ? -18.893 -2.613 11.646 1.00 92.94 112 LEU A N 1
ATOM 900 C CA . LEU A 1 112 ? -19.585 -3.902 11.715 1.00 92.94 112 LEU A CA 1
ATOM 901 C C . LEU A 1 112 ? -20.924 -3.856 10.974 1.00 92.94 112 LEU A C 1
ATOM 903 O O . LEU A 1 112 ? -21.159 -4.694 10.105 1.00 92.94 112 LEU A O 1
ATOM 907 N N . PHE A 1 113 ? -21.743 -2.841 11.259 1.00 93.38 113 PHE A N 1
ATOM 908 C CA . PHE A 1 113 ? -23.019 -2.622 10.582 1.00 93.38 113 PHE A CA 1
ATOM 909 C C . PHE A 1 113 ? -22.851 -2.469 9.066 1.00 93.38 113 PHE A C 1
ATOM 911 O O . PHE A 1 113 ? -23.564 -3.103 8.289 1.00 93.38 113 PHE A O 1
ATOM 918 N N . VAL A 1 114 ? -21.883 -1.660 8.630 1.00 91.50 114 VAL A N 1
ATOM 919 C CA . VAL A 1 114 ? -21.599 -1.431 7.209 1.00 91.50 114 VAL A CA 1
ATOM 920 C C . VAL A 1 114 ? -21.164 -2.721 6.527 1.00 91.50 114 VAL A C 1
ATOM 922 O O . VAL A 1 114 ? -21.675 -3.045 5.459 1.00 91.50 114 VAL A O 1
ATOM 925 N N . ALA A 1 115 ? -20.235 -3.465 7.133 1.00 89.00 115 ALA A N 1
ATOM 926 C CA . ALA A 1 115 ? -19.737 -4.712 6.562 1.00 89.00 115 ALA A CA 1
ATOM 927 C C . ALA A 1 115 ? -20.853 -5.753 6.410 1.00 89.00 115 ALA A C 1
ATOM 929 O O . ALA A 1 115 ? -20.913 -6.438 5.390 1.00 89.00 115 ALA A O 1
ATOM 930 N N . ASP A 1 116 ? -21.739 -5.855 7.401 1.00 90.00 116 ASP A N 1
ATOM 931 C CA . ASP A 1 116 ? -22.886 -6.756 7.343 1.00 90.00 116 ASP A CA 1
ATOM 932 C C . ASP A 1 116 ? -23.921 -6.313 6.303 1.00 90.00 116 ASP A C 1
ATOM 934 O O . ASP A 1 116 ? -24.322 -7.092 5.439 1.00 90.00 116 ASP A O 1
ATOM 938 N N . THR A 1 117 ? -24.285 -5.031 6.311 1.00 87.12 117 THR A N 1
ATOM 939 C CA . THR A 1 117 ? -25.299 -4.495 5.398 1.00 87.12 117 THR A CA 1
ATOM 940 C C . THR A 1 117 ? -24.838 -4.569 3.945 1.00 87.12 117 THR A C 1
ATOM 942 O O . THR A 1 117 ? -25.605 -4.992 3.085 1.00 87.12 117 THR A O 1
ATOM 945 N N . ILE A 1 118 ? -23.575 -4.238 3.656 1.00 83.94 118 ILE A N 1
ATOM 946 C CA . ILE A 1 118 ? -23.015 -4.368 2.304 1.00 83.94 118 ILE A CA 1
ATOM 947 C C . ILE A 1 118 ? -22.964 -5.833 1.876 1.00 83.94 118 ILE A C 1
ATOM 949 O O . ILE A 1 118 ? -23.333 -6.129 0.742 1.00 83.94 118 ILE A O 1
ATOM 953 N N . ARG A 1 119 ? -22.565 -6.758 2.761 1.00 84.56 119 ARG A N 1
ATOM 954 C CA . ARG A 1 119 ? -22.585 -8.196 2.449 1.00 84.56 119 ARG A CA 1
ATOM 955 C C . ARG A 1 119 ? -23.993 -8.650 2.065 1.00 84.56 119 ARG A C 1
ATOM 957 O O . ARG A 1 119 ? -24.146 -9.338 1.064 1.00 84.56 119 ARG A O 1
ATOM 964 N N . ASN A 1 120 ? -25.004 -8.212 2.811 1.00 82.25 120 ASN A N 1
ATOM 965 C CA . ASN A 1 120 ? -26.403 -8.530 2.536 1.00 82.25 120 ASN A CA 1
ATOM 966 C C . ASN A 1 120 ? -26.920 -7.901 1.231 1.00 82.25 120 ASN A C 1
ATOM 968 O O . ASN A 1 120 ? -27.745 -8.512 0.560 1.00 82.25 120 ASN A O 1
ATOM 972 N N . ILE A 1 121 ? -26.452 -6.706 0.856 1.00 78.38 121 ILE A N 1
ATOM 973 C CA . ILE A 1 121 ? -26.816 -6.052 -0.413 1.00 78.38 121 ILE A CA 1
ATOM 974 C C . ILE A 1 121 ? -26.160 -6.765 -1.598 1.00 78.38 121 ILE A C 1
ATOM 976 O O . ILE A 1 121 ? -26.842 -7.095 -2.562 1.00 78.38 121 ILE A O 1
ATOM 980 N N . VAL A 1 122 ? -24.855 -7.039 -1.518 1.00 75.69 122 VAL A N 1
ATOM 981 C CA . VAL A 1 122 ? -24.103 -7.725 -2.582 1.00 75.69 122 VAL A CA 1
ATOM 982 C C . VAL A 1 122 ? -24.595 -9.159 -2.768 1.00 75.69 122 VAL A C 1
ATOM 984 O O . VAL A 1 122 ? -24.720 -9.611 -3.896 1.00 75.69 122 VAL A O 1
ATOM 987 N N . ALA A 1 123 ? -24.939 -9.865 -1.687 1.00 77.44 123 ALA A N 1
ATOM 988 C CA . ALA A 1 123 ? -25.501 -11.214 -1.779 1.00 77.44 123 ALA A CA 1
ATOM 989 C C . ALA A 1 123 ? -26.890 -11.255 -2.443 1.00 77.44 123 ALA A C 1
ATOM 991 O O . ALA A 1 123 ? -27.303 -12.310 -2.910 1.00 77.44 123 ALA A O 1
ATOM 992 N N . LYS A 1 124 ? -27.624 -10.135 -2.452 1.00 73.56 124 LYS A N 1
ATOM 993 C CA . LYS A 1 124 ? -28.970 -10.035 -3.038 1.00 73.56 124 LYS A CA 1
ATOM 994 C C . LYS A 1 124 ? -28.983 -9.442 -4.446 1.00 73.56 124 LYS A C 1
ATOM 996 O O . LYS A 1 124 ? -29.983 -9.594 -5.134 1.00 73.56 124 LYS A O 1
ATOM 1001 N N . ASN A 1 125 ? -27.908 -8.771 -4.856 1.00 66.00 125 ASN A N 1
ATOM 1002 C CA . ASN A 1 125 ? -27.804 -8.093 -6.142 1.00 66.00 125 ASN A CA 1
ATOM 1003 C C . ASN A 1 125 ? -26.522 -8.543 -6.853 1.00 66.00 125 ASN A C 1
ATOM 1005 O O . ASN A 1 125 ? -25.431 -8.134 -6.451 1.00 66.00 125 ASN A O 1
ATOM 1009 N N . ASP A 1 126 ? -26.665 -9.334 -7.920 1.00 58.97 126 ASP A N 1
ATOM 1010 C CA . ASP A 1 126 ? -25.579 -9.878 -8.752 1.00 58.97 126 ASP A CA 1
ATOM 1011 C C . ASP A 1 126 ? -24.709 -8.776 -9.396 1.00 58.97 126 ASP A C 1
ATOM 1013 O O . ASP A 1 126 ? -24.835 -8.445 -10.573 1.00 58.97 126 ASP A O 1
ATOM 1017 N N . GLY A 1 127 ? -23.792 -8.188 -8.626 1.00 58.59 127 GLY A N 1
ATOM 1018 C CA . GLY A 1 127 ? -22.736 -7.317 -9.149 1.00 58.59 127 GLY A CA 1
ATOM 1019 C C . GLY A 1 127 ? -23.003 -5.809 -9.113 1.00 58.59 127 GLY A C 1
ATOM 1020 O O . GLY A 1 127 ? -22.343 -5.068 -9.844 1.00 58.59 127 GLY A O 1
ATOM 1021 N N . VAL A 1 128 ? -23.901 -5.306 -8.255 1.00 60.66 128 VAL A N 1
ATOM 1022 C CA . VAL A 1 128 ? -24.035 -3.846 -8.071 1.00 60.66 128 VAL A CA 1
ATOM 1023 C C . VAL A 1 128 ? -22.769 -3.268 -7.424 1.00 60.66 128 VAL A C 1
ATOM 1025 O O . VAL A 1 128 ? -22.306 -3.711 -6.371 1.00 60.66 128 VAL A O 1
ATOM 1028 N N . TRP A 1 129 ? -22.208 -2.243 -8.068 1.00 56.69 129 TRP A N 1
ATOM 1029 C CA . TRP A 1 129 ? -21.007 -1.525 -7.646 1.00 56.69 129 TRP A CA 1
ATOM 1030 C C . TRP A 1 129 ? -21.181 -0.875 -6.255 1.00 56.69 129 TRP A C 1
ATOM 1032 O O . TRP A 1 129 ? -22.093 -0.084 -6.027 1.00 56.69 129 TRP A O 1
ATOM 1042 N N . VAL A 1 130 ? -20.269 -1.187 -5.323 1.00 61.44 130 VAL A N 1
ATOM 1043 C CA . VAL A 1 130 ? -20.376 -0.978 -3.854 1.00 61.44 130 VAL A CA 1
ATOM 1044 C C . VAL A 1 130 ? -20.467 0.496 -3.402 1.00 61.44 130 VAL A C 1
ATOM 1046 O O . VAL A 1 130 ? -20.794 0.779 -2.250 1.00 61.44 130 VAL A O 1
ATOM 1049 N N . GLN A 1 131 ? -20.212 1.466 -4.282 1.00 61.62 131 GLN A N 1
ATOM 1050 C CA . GLN A 1 131 ? -20.157 2.884 -3.897 1.00 61.62 131 GLN A CA 1
ATOM 1051 C C . GLN A 1 131 ? -21.535 3.507 -3.626 1.00 61.62 131 GLN A C 1
ATOM 1053 O O . GLN A 1 131 ? -21.648 4.299 -2.692 1.00 61.62 131 GLN A O 1
ATOM 1058 N N . GLN A 1 132 ? -22.584 3.153 -4.384 1.00 63.16 132 GLN A N 1
ATOM 1059 C CA . GLN A 1 132 ? -23.948 3.625 -4.080 1.00 63.16 132 GLN A CA 1
ATOM 1060 C C . GLN A 1 132 ? -24.483 3.053 -2.751 1.00 63.16 132 GLN A C 1
ATOM 1062 O O . GLN A 1 132 ? -24.883 3.848 -1.896 1.00 63.16 132 GLN A O 1
ATOM 1067 N N . PRO A 1 133 ? -24.364 1.733 -2.490 1.00 70.12 133 PRO A N 1
ATOM 1068 C CA . PRO A 1 133 ? -24.744 1.136 -1.211 1.00 70.12 133 PRO A CA 1
ATOM 1069 C C . PRO A 1 133 ? -24.113 1.808 0.013 1.00 70.12 133 PRO A C 1
ATOM 1071 O O . PRO A 1 133 ? -24.764 1.956 1.040 1.00 70.12 133 PRO A O 1
ATOM 1074 N N . LEU A 1 134 ? -22.852 2.253 -0.061 1.00 79.06 134 LEU A N 1
ATOM 1075 C CA . LEU A 1 134 ? -22.166 2.812 1.109 1.00 79.06 134 LEU A CA 1
ATOM 1076 C C . LEU A 1 134 ? -22.783 4.137 1.593 1.00 79.06 134 LEU A C 1
ATOM 1078 O O . LEU A 1 134 ? -22.822 4.390 2.800 1.00 79.06 134 LEU A O 1
ATOM 1082 N N . ARG A 1 135 ? -23.274 4.978 0.673 1.00 82.81 135 ARG A N 1
ATOM 1083 C CA . ARG A 1 135 ? -23.919 6.251 1.029 1.00 82.81 135 ARG A CA 1
ATOM 1084 C C . ARG A 1 135 ? -25.244 6.012 1.751 1.00 82.81 135 ARG A C 1
ATOM 1086 O O . ARG A 1 135 ? -25.453 6.570 2.827 1.00 82.81 135 ARG A O 1
ATOM 1093 N N . GLU A 1 136 ? -26.082 5.150 1.188 1.00 84.00 136 GLU A N 1
ATOM 1094 C CA . GLU A 1 136 ? -27.385 4.777 1.747 1.00 84.00 136 GLU A CA 1
ATOM 1095 C C . GLU A 1 136 ? -27.236 4.095 3.110 1.00 84.00 136 GLU A C 1
ATOM 1097 O O . GLU A 1 136 ? -27.951 4.413 4.057 1.00 84.00 136 GLU A O 1
ATOM 1102 N N . VAL A 1 137 ? -26.243 3.212 3.254 1.00 88.88 137 VAL A N 1
ATOM 1103 C CA . VAL A 1 137 ? -25.909 2.569 4.532 1.00 88.88 137 VAL A CA 1
ATOM 1104 C C . VAL A 1 137 ? -25.506 3.611 5.580 1.00 88.88 137 VAL A C 1
ATOM 1106 O O . VAL A 1 137 ? -25.934 3.530 6.732 1.00 88.88 137 VAL A O 1
ATOM 1109 N N . GLY A 1 138 ? -24.720 4.620 5.195 1.00 89.31 138 GLY A N 1
ATOM 1110 C CA . GLY A 1 138 ? -24.344 5.715 6.089 1.00 89.31 138 GLY A CA 1
ATOM 1111 C C . GLY A 1 138 ? -25.538 6.562 6.539 1.00 89.31 138 GLY A C 1
ATOM 1112 O O . GLY A 1 138 ? -25.616 6.941 7.707 1.00 89.31 138 GLY A O 1
ATOM 1113 N N . GLU A 1 139 ? -26.476 6.847 5.637 1.00 90.12 139 GLU A N 1
ATOM 1114 C CA . GLU A 1 139 ? -27.727 7.548 5.955 1.00 90.12 139 GLU A CA 1
ATOM 1115 C C . GLU A 1 139 ? -28.617 6.710 6.879 1.00 90.12 139 GLU A C 1
ATOM 1117 O O . GLU A 1 139 ? -29.019 7.197 7.936 1.00 90.12 139 GLU A O 1
ATOM 1122 N N . ARG A 1 140 ? -28.794 5.419 6.575 1.00 89.44 140 ARG A N 1
ATOM 1123 C CA . ARG A 1 140 ? -29.531 4.471 7.419 1.00 89.44 140 ARG A CA 1
ATOM 1124 C C . ARG A 1 140 ? -28.976 4.415 8.839 1.00 89.44 140 ARG A C 1
ATOM 1126 O O . ARG A 1 140 ? -29.745 4.512 9.787 1.00 89.44 140 ARG A O 1
ATOM 1133 N N . TRP A 1 141 ? -27.655 4.324 9.003 1.00 92.75 141 TRP A N 1
ATOM 1134 C CA . TRP A 1 141 ? -27.037 4.326 10.332 1.00 92.75 141 TRP A CA 1
ATOM 1135 C C . TRP A 1 141 ? -27.342 5.603 11.126 1.00 92.75 141 TRP A C 1
ATOM 1137 O O . TRP A 1 141 ? -27.560 5.540 12.336 1.00 92.75 141 TRP A O 1
ATOM 1147 N N . ARG A 1 142 ? -27.361 6.776 10.477 1.00 91.94 142 ARG A N 1
ATOM 1148 C CA . ARG A 1 142 ? -27.686 8.038 11.165 1.00 91.94 142 ARG A CA 1
ATOM 1149 C C . ARG A 1 142 ? -29.139 8.072 11.630 1.00 91.94 142 ARG A C 1
ATOM 1151 O O . ARG A 1 142 ? -29.382 8.575 12.721 1.00 91.94 142 ARG A O 1
ATOM 1158 N N . SER A 1 143 ? -30.052 7.504 10.847 1.00 92.94 143 SER A N 1
ATOM 1159 C CA . SER A 1 143 ? -31.486 7.452 11.151 1.00 92.94 143 SER A CA 1
ATOM 1160 C C . SER A 1 143 ? -31.902 6.328 12.108 1.00 92.94 143 SER A C 1
ATOM 1162 O O . SER A 1 143 ? -33.036 6.341 12.571 1.00 92.94 143 SER A O 1
ATOM 1164 N N . MET A 1 144 ? -31.028 5.362 12.411 1.00 92.31 144 MET A N 1
ATOM 1165 C CA . MET A 1 144 ? -31.311 4.290 13.377 1.00 92.31 144 MET A CA 1
ATOM 1166 C C . MET A 1 144 ? -31.404 4.822 14.811 1.00 92.31 144 MET A C 1
ATOM 1168 O O . MET A 1 144 ? -30.619 5.698 15.203 1.00 92.31 144 MET A O 1
ATOM 1172 N N . SER A 1 145 ? -32.311 4.244 15.600 1.00 93.50 145 SER A N 1
ATOM 1173 C CA . SER A 1 145 ? -32.435 4.546 17.026 1.00 93.50 14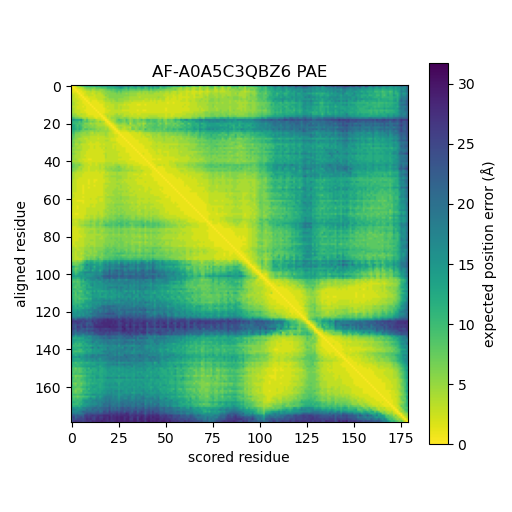5 SER A CA 1
ATOM 1174 C C . SER A 1 145 ? -31.263 3.968 17.829 1.00 93.50 145 SER A C 1
ATOM 1176 O O . SER A 1 145 ? -30.445 3.196 17.314 1.00 93.50 145 SER A O 1
ATOM 1178 N N . ASP A 1 146 ? -31.152 4.353 19.098 1.00 90.50 146 ASP A N 1
ATOM 1179 C CA . ASP A 1 146 ? -30.110 3.814 19.973 1.00 90.50 146 ASP A CA 1
ATOM 1180 C C . ASP A 1 146 ? -30.348 2.331 20.285 1.00 90.50 146 ASP A C 1
ATOM 1182 O O . ASP A 1 146 ? -29.388 1.567 20.399 1.00 90.50 146 ASP A O 1
ATOM 1186 N N . GLU A 1 147 ? -31.609 1.897 20.324 1.00 92.31 147 GLU A N 1
ATOM 1187 C CA . GLU A 1 147 ? -32.005 0.494 20.465 1.00 92.31 147 GLU A CA 1
ATOM 1188 C C . GLU A 1 147 ? -31.549 -0.332 19.258 1.00 92.31 147 GLU A C 1
ATOM 1190 O O . GLU A 1 147 ? -30.961 -1.397 19.429 1.00 92.31 147 GLU A O 1
ATOM 1195 N N . ASP A 1 148 ? -31.720 0.189 18.040 1.00 90.62 148 ASP A N 1
ATOM 1196 C CA . ASP A 1 148 ? -31.279 -0.478 16.810 1.00 90.62 148 ASP A CA 1
ATOM 1197 C C . ASP A 1 148 ? -29.747 -0.523 16.681 1.00 90.62 148 ASP A C 1
ATOM 1199 O O . ASP A 1 148 ? -29.173 -1.420 16.051 1.00 90.62 148 ASP A O 1
ATOM 1203 N N . LYS A 1 149 ? -29.053 0.452 17.279 1.00 92.69 149 LYS A N 1
ATOM 1204 C CA . LYS A 1 149 ? -27.585 0.495 17.350 1.00 92.69 149 LYS A CA 1
ATOM 1205 C C . LYS A 1 149 ? -27.027 -0.370 18.482 1.00 92.69 149 LYS A C 1
ATOM 1207 O O . LYS A 1 149 ? -25.859 -0.762 18.411 1.00 92.69 149 LYS A O 1
ATOM 1212 N N . ALA A 1 150 ? -27.826 -0.698 19.499 1.00 93.62 150 ALA A N 1
ATOM 1213 C CA . ALA A 1 150 ? -27.379 -1.424 20.686 1.00 93.62 150 ALA A CA 1
ATOM 1214 C C . ALA A 1 150 ? -26.747 -2.799 20.380 1.00 93.62 150 ALA A C 1
ATOM 1216 O O . ALA A 1 150 ? -25.683 -3.078 20.944 1.00 93.62 150 ALA A O 1
ATOM 1217 N N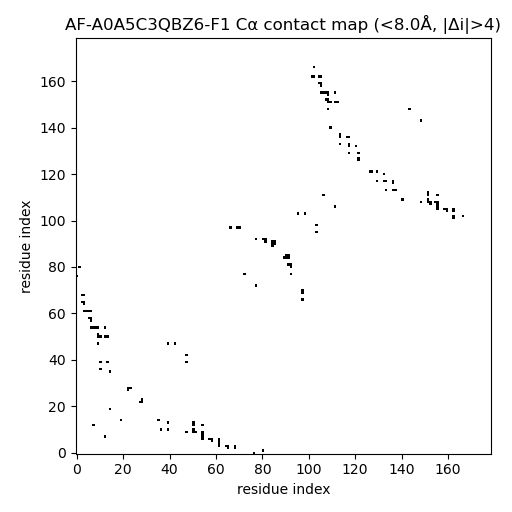 . PRO A 1 151 ? -27.282 -3.634 19.461 1.00 94.56 151 PRO A N 1
ATOM 1218 C CA . PRO A 1 151 ? -26.638 -4.892 19.081 1.00 94.56 151 PRO A CA 1
ATOM 1219 C C . PRO A 1 151 ? -25.235 -4.687 18.496 1.00 94.56 151 PRO A C 1
ATOM 1221 O O . PRO A 1 151 ? -24.301 -5.411 18.838 1.00 94.56 151 PRO A O 1
ATOM 1224 N N . TRP A 1 152 ? -25.059 -3.662 17.658 1.00 94.94 152 TRP A N 1
ATOM 1225 C CA . TRP A 1 152 ? -23.773 -3.341 17.032 1.00 94.94 152 TRP A CA 1
ATOM 1226 C C . TRP A 1 152 ? -22.759 -2.805 18.034 1.00 94.94 152 TRP A C 1
ATOM 1228 O O . TRP A 1 152 ? -21.571 -3.115 17.931 1.00 94.94 152 TRP A O 1
ATOM 1238 N N . LYS A 1 153 ? -23.228 -2.025 19.012 1.00 94.31 153 LYS A N 1
ATOM 1239 C CA . LYS A 1 153 ? -22.413 -1.559 20.133 1.00 94.31 153 LYS A CA 1
ATOM 1240 C C . LYS A 1 153 ? -21.912 -2.735 20.965 1.00 94.31 153 LYS A C 1
ATOM 1242 O O . LYS A 1 153 ? -20.706 -2.873 21.140 1.00 94.31 153 LYS A O 1
ATOM 1247 N N . LYS A 1 154 ? -22.822 -3.623 21.381 1.00 94.81 154 LYS A N 1
ATOM 1248 C CA . LYS A 1 154 ? -22.489 -4.827 22.153 1.00 94.81 154 LYS A CA 1
ATOM 1249 C C . LYS A 1 154 ? -21.467 -5.700 21.419 1.00 94.81 154 LYS A C 1
ATOM 1251 O O . LYS A 1 154 ? -20.439 -6.038 21.993 1.00 94.81 154 LYS A O 1
ATOM 1256 N N . LEU A 1 155 ? -21.687 -5.971 20.130 1.00 93.69 155 LEU A N 1
ATOM 1257 C CA . LEU A 1 155 ? -20.761 -6.765 19.317 1.00 93.69 155 LEU A CA 1
ATOM 1258 C C . LEU A 1 155 ? -19.383 -6.095 19.156 1.00 93.69 155 LEU A C 1
ATOM 1260 O O . LEU A 1 155 ? -18.356 -6.774 19.139 1.00 93.69 155 LEU A O 1
ATOM 1264 N N . ALA A 1 156 ? -19.337 -4.767 19.017 1.00 94.31 156 ALA A N 1
ATOM 1265 C CA . ALA A 1 156 ? -18.076 -4.029 18.948 1.00 94.31 156 ALA A CA 1
ATOM 1266 C C . ALA A 1 156 ? -17.307 -4.091 20.275 1.00 94.31 156 ALA A C 1
ATOM 1268 O O . ALA A 1 156 ? -16.085 -4.262 20.263 1.00 94.31 156 ALA A O 1
ATOM 1269 N N . ASP A 1 157 ? -18.016 -3.974 21.398 1.00 94.62 157 ASP A N 1
ATOM 1270 C CA . ASP A 1 157 ? -17.440 -4.042 22.740 1.00 94.62 157 ASP A CA 1
ATOM 1271 C C . ASP A 1 157 ? -16.912 -5.451 23.051 1.00 94.62 157 ASP A C 1
ATOM 1273 O O . ASP A 1 157 ? -15.780 -5.580 23.518 1.00 94.62 157 ASP A O 1
ATOM 1277 N N . GLU A 1 158 ? -17.656 -6.504 22.694 1.00 94.69 158 GLU A N 1
ATOM 1278 C CA . GLU A 1 158 ? -17.216 -7.905 22.795 1.00 94.69 158 GLU A CA 1
ATOM 1279 C C . GLU A 1 158 ? -15.929 -8.148 21.994 1.00 94.69 158 GLU A C 1
ATOM 1281 O O . GLU A 1 158 ? -14.913 -8.571 22.547 1.00 94.69 158 GLU A O 1
ATOM 1286 N N . LYS A 1 159 ? -15.912 -7.774 20.706 1.00 92.94 159 LYS A N 1
ATOM 1287 C CA . LYS A 1 159 ? -14.718 -7.926 19.855 1.00 92.94 159 LYS A CA 1
ATOM 1288 C C . LYS A 1 159 ? -13.519 -7.136 20.372 1.00 92.94 159 LYS A C 1
ATOM 1290 O O . LYS A 1 159 ? -12.374 -7.562 20.207 1.00 92.94 159 LYS A O 1
ATOM 1295 N N . LYS A 1 160 ? -13.757 -5.966 20.969 1.00 93.06 160 LYS A N 1
ATOM 1296 C CA . LYS A 1 160 ? -12.712 -5.157 21.605 1.00 93.06 160 LYS A CA 1
ATOM 1297 C C . LYS A 1 160 ? -12.165 -5.836 22.856 1.00 93.06 160 LYS A C 1
ATOM 1299 O O . LYS A 1 160 ? -10.946 -5.861 23.012 1.00 93.06 160 LYS A O 1
ATOM 1304 N N . ALA A 1 161 ? -13.026 -6.392 23.703 1.00 92.94 161 ALA A N 1
ATOM 1305 C CA . ALA A 1 161 ? -12.615 -7.123 24.896 1.00 92.94 161 ALA A CA 1
ATOM 1306 C C . ALA A 1 161 ? -11.762 -8.351 24.536 1.00 92.94 161 ALA A C 1
ATOM 1308 O O . ALA A 1 161 ? -10.671 -8.507 25.078 1.00 92.94 161 ALA A O 1
ATOM 1309 N N . GLU A 1 162 ? -12.189 -9.150 23.552 1.00 91.00 162 GLU A N 1
ATOM 1310 C CA . GLU A 1 162 ? -11.415 -10.290 23.031 1.00 91.00 162 GLU A CA 1
ATOM 1311 C C . GLU A 1 162 ? -10.030 -9.867 22.515 1.00 91.00 162 GLU A C 1
ATOM 1313 O O . GLU A 1 162 ? -9.021 -10.525 22.778 1.00 91.00 162 GLU A O 1
ATOM 1318 N N . TRP A 1 163 ? -9.961 -8.747 21.785 1.00 91.75 163 TRP A N 1
ATOM 1319 C CA . TRP A 1 163 ? -8.701 -8.224 21.260 1.00 91.75 163 TRP A CA 1
ATOM 1320 C C . TRP A 1 163 ? -7.740 -7.776 22.367 1.00 91.75 163 TRP A C 1
ATOM 1322 O O . TRP A 1 163 ? -6.552 -8.098 22.302 1.00 91.75 163 TRP A O 1
ATOM 1332 N N . GLU A 1 164 ? -8.229 -7.048 23.375 1.00 91.25 164 GLU A N 1
ATOM 1333 C CA . GLU A 1 164 ? -7.400 -6.616 24.508 1.00 91.25 164 GLU A CA 1
ATOM 1334 C C . GLU A 1 164 ? -6.946 -7.809 25.359 1.00 91.25 164 GLU A C 1
ATOM 1336 O O . GLU A 1 164 ? -5.779 -7.853 25.743 1.00 91.25 164 GLU A O 1
ATOM 1341 N N . ALA A 1 165 ? -7.814 -8.803 25.587 1.00 90.12 165 ALA A N 1
ATOM 1342 C CA . ALA A 1 165 ? -7.467 -10.024 26.316 1.00 90.12 165 ALA A CA 1
ATOM 1343 C C . ALA A 1 165 ? -6.343 -10.799 25.610 1.00 90.12 165 ALA A C 1
ATOM 1345 O O . ALA A 1 165 ? -5.296 -11.047 26.208 1.00 90.12 165 ALA 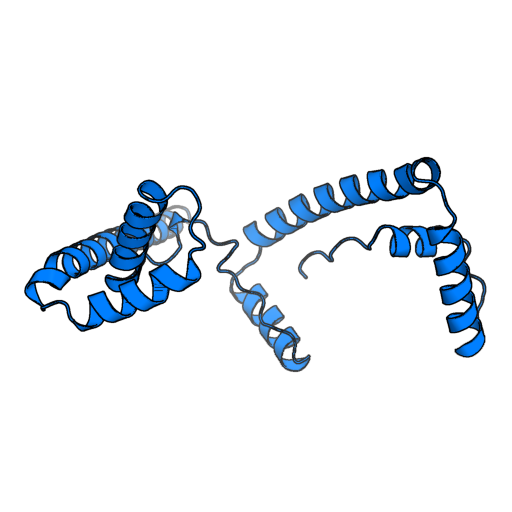A O 1
ATOM 1346 N N . ARG A 1 166 ? -6.489 -11.068 24.303 1.00 88.88 166 ARG A N 1
ATOM 1347 C CA . ARG A 1 166 ? -5.447 -11.729 23.494 1.00 88.88 166 ARG A CA 1
ATOM 1348 C C . ARG A 1 166 ? -4.140 -10.940 23.485 1.00 88.88 166 ARG A C 1
ATOM 1350 O O . ARG A 1 166 ? -3.051 -11.508 23.517 1.00 88.88 166 ARG A O 1
ATOM 1357 N N . LYS A 1 167 ? -4.221 -9.614 23.390 1.00 87.50 167 LYS A N 1
ATOM 1358 C CA . LYS A 1 167 ? -3.038 -8.749 23.394 1.00 87.50 167 LYS A CA 1
ATOM 1359 C C . LYS A 1 167 ? -2.323 -8.776 24.750 1.00 87.50 167 LYS A C 1
ATOM 1361 O O . LYS A 1 167 ? -1.094 -8.763 24.768 1.00 87.50 167 LYS A O 1
ATOM 1366 N N . ALA A 1 168 ? -3.067 -8.807 25.856 1.00 87.44 168 ALA A N 1
ATOM 1367 C CA . ALA A 1 168 ? -2.513 -8.937 27.200 1.00 87.44 168 ALA A CA 1
ATOM 1368 C C . ALA A 1 168 ? -1.836 -10.302 27.398 1.00 87.44 168 ALA A C 1
ATOM 1370 O O . ALA A 1 168 ? -0.704 -10.349 27.871 1.00 87.44 168 ALA A O 1
ATOM 1371 N N . GLU A 1 169 ? -2.469 -11.385 26.947 1.00 88.38 169 GLU A N 1
ATOM 1372 C CA . GLU A 1 169 ? -1.899 -12.737 26.971 1.00 88.38 169 GLU A CA 1
ATOM 1373 C C . GLU A 1 169 ? -0.586 -12.817 26.175 1.00 88.38 169 GLU A C 1
ATOM 1375 O O . GLU A 1 169 ? 0.434 -13.256 26.704 1.00 88.38 169 GLU A O 1
ATOM 1380 N N . LYS A 1 170 ? -0.558 -12.287 24.940 1.00 83.38 170 LYS A N 1
ATOM 1381 C CA . LYS A 1 170 ? 0.677 -12.204 24.137 1.00 83.38 170 LYS A CA 1
ATOM 1382 C C . LYS A 1 170 ? 1.780 -11.415 24.855 1.00 83.38 170 LYS A C 1
ATOM 1384 O O . LYS A 1 170 ? 2.946 -11.782 24.762 1.00 83.38 170 LYS A O 1
ATOM 1389 N N . ALA A 1 171 ? 1.438 -10.340 25.570 1.00 82.19 171 ALA A N 1
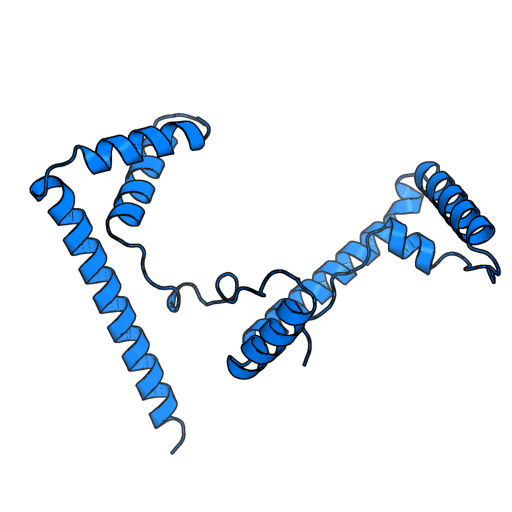ATOM 1390 C CA . ALA A 1 171 ? 2.418 -9.564 26.331 1.00 82.19 171 ALA A CA 1
ATOM 1391 C C . ALA A 1 171 ? 2.982 -10.346 27.533 1.00 82.19 171 ALA A C 1
ATOM 1393 O O . ALA A 1 171 ? 4.178 -10.255 27.802 1.00 82.19 171 ALA A O 1
ATOM 1394 N N . GLN A 1 172 ? 2.150 -11.138 28.217 1.00 79.25 172 GLN A N 1
ATOM 1395 C CA . GLN A 1 172 ? 2.572 -11.990 29.334 1.00 79.25 172 GLN A CA 1
ATOM 1396 C C . GLN A 1 172 ? 3.444 -13.165 28.866 1.00 79.25 172 GLN A C 1
ATOM 1398 O O . GLN A 1 172 ? 4.487 -13.423 29.463 1.00 79.25 172 GLN A O 1
ATOM 1403 N N . ALA A 1 173 ? 3.084 -13.820 27.758 1.00 76.62 173 ALA A N 1
ATOM 1404 C CA . ALA A 1 173 ? 3.856 -14.926 27.185 1.00 76.62 173 ALA A CA 1
ATOM 1405 C C . ALA A 1 173 ? 5.272 -14.502 26.747 1.00 76.62 173 ALA A C 1
ATOM 1407 O O . ALA A 1 173 ? 6.233 -15.244 26.934 1.00 76.62 173 ALA A O 1
ATOM 1408 N N . VAL A 1 174 ? 5.423 -13.285 26.212 1.00 71.06 174 VAL A N 1
ATOM 1409 C CA . VAL A 1 174 ? 6.738 -12.730 25.845 1.00 71.06 174 VAL A CA 1
ATOM 1410 C C . VAL A 1 174 ? 7.580 -12.399 27.085 1.00 71.06 174 VAL A C 1
ATOM 1412 O O . VAL A 1 174 ? 8.794 -12.592 27.062 1.00 71.06 174 VAL A O 1
ATOM 1415 N N . GLY A 1 175 ? 6.948 -11.948 28.175 1.00 61.75 175 GLY A N 1
ATOM 1416 C CA . GLY A 1 175 ? 7.627 -11.704 29.452 1.00 61.75 175 GLY A CA 1
ATOM 1417 C C . GLY A 1 175 ? 8.108 -12.988 30.132 1.00 61.75 175 GLY A C 1
ATOM 1418 O O . GLY A 1 175 ? 9.212 -13.011 30.656 1.00 61.75 175 GLY A O 1
ATOM 1419 N N . SER A 1 176 ? 7.327 -14.070 30.056 1.00 55.75 176 SER A N 1
ATOM 1420 C CA . SER A 1 176 ? 7.649 -15.351 30.703 1.00 55.75 176 SER A CA 1
ATOM 1421 C C . SER A 1 176 ? 8.634 -16.233 29.922 1.00 55.75 176 SER A C 1
ATOM 1423 O O . SER A 1 176 ? 9.124 -17.210 30.470 1.00 55.75 176 SER A O 1
ATOM 1425 N N . SER A 1 177 ? 8.909 -15.925 28.649 1.00 51.25 177 SER A N 1
ATOM 1426 C CA . SER A 1 177 ? 9.892 -16.642 27.815 1.00 51.25 177 SER A CA 1
ATOM 1427 C C . SER A 1 177 ? 11.305 -16.038 27.891 1.00 51.25 177 SER A C 1
ATOM 1429 O O . SER A 1 177 ? 12.186 -16.472 27.148 1.00 51.25 177 SER A O 1
ATOM 1431 N N . SER A 1 178 ? 11.503 -15.007 28.719 1.00 47.84 178 SER A N 1
ATOM 1432 C CA . SER A 1 178 ? 12.772 -14.278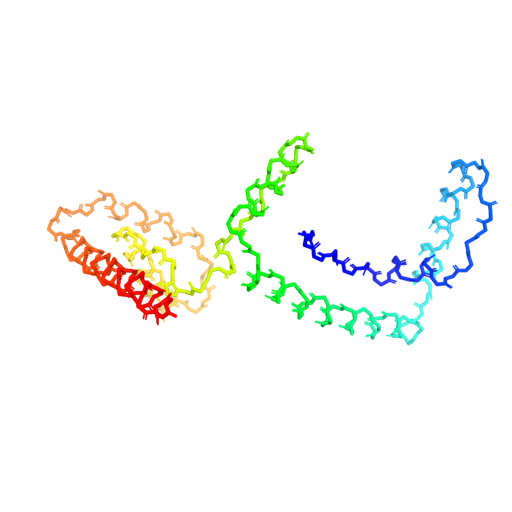 28.866 1.00 47.84 178 SER A CA 1
ATOM 1433 C C . SER A 1 178 ? 13.449 -14.480 30.234 1.00 47.84 178 SER A C 1
ATOM 1435 O O . SER A 1 178 ? 14.419 -13.774 30.503 1.00 47.84 178 SER A O 1
ATOM 1437 N N . ASP A 1 179 ? 12.957 -15.414 31.057 1.00 36.78 179 ASP A N 1
ATOM 1438 C CA . ASP A 1 179 ? 13.578 -15.869 32.317 1.00 36.78 179 ASP A CA 1
ATOM 1439 C C . ASP A 1 179 ? 14.142 -17.292 32.172 1.00 36.78 179 ASP A C 1
ATOM 1441 O O . ASP A 1 179 ? 13.474 -18.129 31.515 1.00 36.78 179 ASP A O 1
#

Nearest PDB structures (foldseek):
  2gzk-assembly1_A  TM=3.982E-01  e=2.357E-04  unclassified
  6erq-assembly2_G  TM=3.945E-01  e=1.843E-03  Homo sapiens
  3tq6-assembly1_A  TM=3.725E-01  e=3.213E-03  Homo sapiens
  2co9-assembly1_A  TM=7.498E-01  e=1.858E-01  Mus musculus
  6jrp-assembly2_D  TM=8.097E-01  e=7.456E-01  Homo sapiens

InterPro domains:
  IPR009071 High mobility group box domain [PF00505] (104-168)
  IPR009071 High mobility group box domain [PF09011] (4-63)
  IPR009071 High mobility group box domain [PS50118] (4-70)
  IPR009071 High mobility group box domain [PS50118] (103-171)
  IPR009071 High mobility group box domain [SM00398] (3-71)
  IPR009071 High mobility group box domain [SM00398] (102-172)
  IPR036910 High mobility group box domain superfamily [G3DSA:1.10.30.10] (1-96)
  IPR036910 High mobility group box domain superfamily [G3DSA:1.10.30.10] (97-178)
  IPR036910 High mobility group box domain superfamily [SSF47095] (3-81)
  IPR036910 High mobility group box domain superfamily [SSF47095] (96-166)
  IPR050342 High Mobility Group Box (HMGB) [PTHR48112] (91-170)

Sequence (179 aa):
MMPPRQPPSPFALFCQKTDKPKLTSLEEANKHMSDSGERWKAMSDAEKEPYMAEIRALTETYNLAKDEWWKNASATLIRAINAQRAAKKKPRLSTSYHRAQEDKKPPNQYSLFVADTIRNIVAKNDGVWVQQPLREVGERWRSMSDEDKAPWKKLADEKKAEWEARKAEKAQAVGSSSD

Organism: NCBI:txid1884261

Foldseek 3Di:
DDADDQDDDLLVVQVVPPDDPPDDDPVSVVVVSVVSVVVVVPDDPVRSVVSVVVSVVSRVVSVVSNLVCLVPQDPVNLVVVQVVCVVVVHDRDDNQVNDDPLQDQDDALLRVQLVVQLVVVCVVDPDDDSPVVNVVSVVVVVPDDVVRSVVSRVVNVVSRVVSVVVVVVVVVVVVVVPD

Radius of gyration: 25.49 Å; Cα contacts (8 Å, |Δi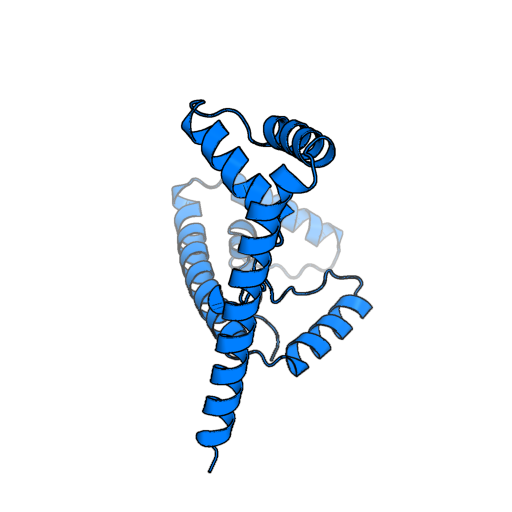|>4): 87; chains: 1; bounding box: 61×32×64 Å

Mean predicted aligned error: 9.94 Å

Solvent-accessible surface area (backbone atoms only — not comparable to full-atom values): 10575 Å² total; per-residue (Å²): 136,80,81,73,73,80,67,67,54,50,68,56,48,47,64,66,74,42,90,76,74,92,66,88,47,72,66,55,45,51,49,53,52,50,54,50,51,52,51,60,66,72,48,50,70,80,73,44,41,65,45,47,54,49,42,52,53,44,44,51,54,44,50,52,52,39,54,52,48,57,75,69,56,47,74,67,58,52,52,53,52,33,53,57,28,49,80,67,74,40,81,71,82,71,63,74,84,77,45,55,77,84,77,49,81,64,62,50,33,65,55,48,50,49,55,51,51,50,49,56,48,51,76,73,34,98,76,68,70,69,71,62,57,53,55,54,51,54,51,49,61,70,74,48,53,69,75,74,43,41,65,37,45,52,54,24,52,50,47,42,51,54,48,53,52,53,52,50,51,55,53,50,54,60,60,66,71,74,115

pLDDT: mean 86.62, std 10.86, range [36.78, 96.62]

Secondary structure (DSSP, 8-state):
-PPPPPPPPHHHHHHHHS------SHHHHHHHHHHHHHHHHHS-HHHHHHHHHHHHHHHHHHHHHHHHHHHH--HHHHHHHHHHHHHTTPPP--STTTS-GGGSPPPPHHHHHHHHHHHHHHHHSTT--THHHHHHHHHHHHHS-HHHHHHHHHHHHHHHHHHHHHHHHHHHHHHHT--